Protein AF-J3BZM5-F1 (afdb_monomer_lite)

pLDDT: mean 82.1, std 10.26, range [49.38, 95.38]

Secondary structure (DSSP, 8-state):
--HHHHHHHHHHHHHHHHHHHHHHTTSTT----TTHHHHHHHHHHHHHHHTTS---HHHHHHHHHHHHHHHS-SSPPPHHHHHHHHHHHHHHHHHHHS-GGGHHHHHHHHHHHHHHHHHHHHHHHHHHTT-S-EEEEEEE--TT----HHHHHHHHHHHH--SS-EEEEEEEETTTTEEEEEEE-

Foldseek 3Di:
DDPVVVVVVLVVQLVVVVVVLVVVCVPPPDRDQLLVVLLSLLVVLVVVLCVVDPDDVVVVVVVVVVVVVVVPDPDDDDPVVVSVVSLVVSLVCLVVSDDPVCVVSNVVSVCVSVVSNVVSVVVNVVVVPPFDDKDWDKDAQDPPDDPDPVSVVVVVCVVPVDDDWDKDFPDQDPPRRITTIIIGD

Sequence (185 aa):
MDLNELSGRFLLLFFSILILYFFSNRKDNETINPLMVIVGLCTFSLCYLFTKIEIGVGIGFGLFAIFSILRFRTQSFTVNAIIFLFATITLSILDIMYPYEKIEVLLFFQIIIIGFYIIASLIVNKKATKYLNTVGLKIVLENDFTLDNQNIRRSVQEKINIENFDFKILNINTVSSEIDLLVLY

Radius of gyration: 23.88 Å; chains: 1; bounding box: 48×31×69 Å

Structure (mmCIF, N/CA/C/O backbone):
data_AF-J3BZM5-F1
#
_entry.id   AF-J3BZM5-F1
#
loop_
_atom_site.group_PDB
_atom_site.id
_atom_site.type_symbol
_atom_site.label_atom_id
_atom_site.label_alt_id
_atom_site.label_comp_id
_atom_site.label_asym_id
_atom_site.label_entity_id
_atom_site.label_seq_id
_atom_site.pdbx_PDB_ins_code
_atom_site.Cartn_x
_atom_site.Cartn_y
_atom_site.Cartn_z
_atom_site.occupancy
_atom_site.B_iso_or_equiv
_atom_site.auth_seq_id
_atom_site.auth_comp_id
_atom_site.auth_asym_id
_atom_site.auth_atom_id
_atom_site.pdbx_PDB_model_num
ATOM 1 N N . MET A 1 1 ? 21.876 2.513 -14.952 1.00 74.75 1 MET A N 1
ATOM 2 C CA . MET A 1 1 ? 21.196 2.721 -13.656 1.00 74.75 1 MET A CA 1
ATOM 3 C C . MET A 1 1 ? 20.813 1.338 -13.238 1.00 74.75 1 MET A C 1
ATOM 5 O O . MET A 1 1 ? 19.852 0.778 -13.755 1.00 74.75 1 MET A O 1
ATOM 9 N N . ASP A 1 2 ? 21.715 0.744 -12.485 1.00 85.00 2 ASP A N 1
ATOM 10 C CA . ASP A 1 2 ? 21.828 -0.704 -12.455 1.00 85.00 2 ASP A CA 1
ATOM 11 C C . ASP A 1 2 ? 20.930 -1.230 -11.342 1.00 85.00 2 ASP A C 1
ATOM 13 O O . ASP A 1 2 ? 20.558 -0.479 -10.434 1.00 85.00 2 ASP A O 1
ATOM 17 N N . LEU A 1 3 ? 20.562 -2.510 -11.393 1.00 84.75 3 LEU A N 1
ATOM 18 C CA . LEU A 1 3 ? 19.598 -3.073 -10.444 1.00 84.75 3 LEU A CA 1
ATOM 19 C C . LEU A 1 3 ? 20.044 -2.875 -8.980 1.00 84.75 3 LEU A C 1
ATOM 21 O O . LEU A 1 3 ? 19.221 -2.594 -8.111 1.00 84.75 3 LEU A O 1
ATOM 25 N N . ASN A 1 4 ? 21.358 -2.900 -8.729 1.00 88.88 4 ASN A N 1
ATOM 26 C CA . ASN A 1 4 ? 21.958 -2.603 -7.425 1.00 88.88 4 ASN A CA 1
ATOM 27 C C . ASN A 1 4 ? 21.749 -1.143 -6.983 1.00 88.88 4 ASN A C 1
ATOM 29 O O . ASN A 1 4 ? 21.429 -0.894 -5.821 1.00 88.88 4 ASN A O 1
ATOM 33 N N . GLU A 1 5 ? 21.891 -0.172 -7.891 1.00 90.81 5 GLU A N 1
ATOM 34 C CA . GLU A 1 5 ? 21.653 1.245 -7.584 1.00 90.81 5 GLU A CA 1
ATOM 35 C C . GLU A 1 5 ? 20.161 1.506 -7.326 1.00 90.81 5 GLU A C 1
ATOM 37 O O . GLU A 1 5 ? 19.797 2.217 -6.387 1.00 90.81 5 GLU A O 1
ATOM 42 N N . LEU A 1 6 ? 19.290 0.885 -8.128 1.00 91.25 6 LEU A N 1
ATOM 43 C CA . LEU A 1 6 ? 17.842 0.955 -7.951 1.00 91.25 6 LEU A CA 1
ATOM 44 C C . LEU A 1 6 ? 17.413 0.354 -6.604 1.00 91.25 6 LEU A C 1
ATOM 46 O O . LEU A 1 6 ? 16.644 0.981 -5.875 1.00 91.25 6 LEU A O 1
ATOM 50 N N . SER A 1 7 ? 17.960 -0.809 -6.244 1.00 90.75 7 SER A N 1
ATOM 51 C CA . SER A 1 7 ? 17.741 -1.464 -4.950 1.00 90.75 7 SER A CA 1
ATOM 52 C C . SER A 1 7 ? 18.215 -0.597 -3.776 1.00 90.75 7 SER A C 1
ATOM 54 O O . SER A 1 7 ? 17.464 -0.382 -2.826 1.00 90.75 7 SER A O 1
ATOM 56 N N . GLY A 1 8 ? 19.404 0.012 -3.870 1.00 93.56 8 GLY A N 1
ATOM 57 C CA . GLY A 1 8 ? 19.903 0.944 -2.852 1.00 93.56 8 GLY A CA 1
ATOM 58 C C . GLY A 1 8 ? 18.994 2.164 -2.650 1.00 93.56 8 GLY A C 1
ATOM 59 O O . GLY A 1 8 ? 18.688 2.536 -1.516 1.00 93.56 8 GLY A O 1
ATOM 60 N N . ARG A 1 9 ? 18.492 2.758 -3.741 1.00 93.00 9 ARG A N 1
ATOM 61 C CA . ARG A 1 9 ? 17.533 3.878 -3.687 1.00 93.00 9 ARG A CA 1
ATOM 62 C C . ARG A 1 9 ? 16.173 3.457 -3.129 1.00 93.00 9 ARG A C 1
ATOM 64 O O . ARG A 1 9 ? 15.579 4.212 -2.361 1.00 93.00 9 ARG A O 1
ATOM 71 N N . PHE A 1 10 ? 15.706 2.257 -3.471 1.00 92.19 10 PHE A N 1
ATOM 72 C CA . PHE A 1 10 ? 14.487 1.682 -2.911 1.00 92.19 10 PHE A CA 1
ATOM 73 C C . PHE A 1 10 ? 14.604 1.473 -1.393 1.00 92.19 10 PHE A C 1
ATOM 75 O O . PHE A 1 10 ? 13.714 1.880 -0.648 1.00 92.19 10 PHE A O 1
ATOM 82 N N . LEU A 1 11 ? 15.718 0.908 -0.914 1.00 92.81 11 LEU A N 1
ATOM 83 C CA . LEU A 1 11 ? 15.973 0.723 0.518 1.00 92.81 11 LEU A CA 1
ATOM 84 C C . LEU A 1 11 ? 16.020 2.063 1.266 1.00 92.81 11 LEU A C 1
ATOM 86 O O . LEU A 1 11 ? 15.405 2.187 2.324 1.00 92.81 11 LEU A O 1
ATOM 90 N N . LEU A 1 12 ? 16.678 3.083 0.704 1.00 94.75 12 LEU A N 1
ATOM 91 C CA . LEU A 1 12 ? 16.711 4.432 1.281 1.00 94.75 12 LEU A CA 1
ATOM 92 C C . LEU A 1 12 ? 15.299 5.015 1.432 1.00 94.75 12 LEU A C 1
ATOM 94 O O . LEU A 1 12 ? 14.957 5.525 2.502 1.00 94.75 12 LEU A O 1
ATOM 98 N N . LEU A 1 13 ? 14.460 4.900 0.397 1.00 93.25 13 LEU A N 1
ATOM 99 C CA . LEU A 1 13 ? 13.058 5.311 0.464 1.00 93.25 13 LEU A CA 1
ATOM 100 C C . LEU A 1 13 ? 12.300 4.525 1.540 1.00 93.25 13 LEU A C 1
ATOM 102 O O . LEU A 1 13 ? 11.594 5.124 2.347 1.00 93.25 13 LEU A O 1
ATOM 106 N N . PHE A 1 14 ? 12.453 3.201 1.565 1.00 90.88 14 PHE A N 1
ATOM 107 C CA . PHE A 1 14 ? 11.758 2.328 2.505 1.00 90.88 14 PHE A CA 1
ATOM 108 C C . PHE A 1 14 ? 12.073 2.688 3.964 1.00 90.88 14 PHE A C 1
ATOM 110 O O . PHE A 1 14 ? 11.151 2.899 4.753 1.00 90.88 14 PHE A O 1
ATOM 117 N N . PHE A 1 15 ? 13.354 2.859 4.311 1.00 92.50 15 PHE A N 1
ATOM 118 C CA . PHE A 1 15 ? 13.756 3.331 5.640 1.00 92.50 15 PHE A CA 1
ATOM 119 C C . PHE A 1 15 ? 13.230 4.739 5.939 1.00 92.50 15 PHE A C 1
ATOM 121 O O . PHE A 1 15 ? 12.749 4.982 7.045 1.00 92.50 15 PHE A O 1
ATOM 128 N N . SER A 1 16 ? 13.252 5.648 4.960 1.00 92.94 16 SER A N 1
ATOM 129 C CA . SER A 1 16 ? 12.722 7.009 5.128 1.00 92.94 16 SER A CA 1
ATOM 130 C C . SER A 1 16 ? 11.223 7.004 5.450 1.00 92.94 16 SER A C 1
ATOM 132 O O . SER A 1 16 ? 10.789 7.670 6.390 1.00 92.94 16 SER A O 1
ATOM 134 N N . ILE A 1 17 ? 10.430 6.204 4.728 1.00 90.81 17 ILE A N 1
ATOM 135 C CA . ILE A 1 17 ? 8.993 6.032 4.990 1.00 90.81 17 ILE A CA 1
ATOM 136 C C . ILE A 1 17 ? 8.765 5.365 6.354 1.00 90.81 17 ILE A C 1
ATOM 138 O O . ILE A 1 17 ? 7.873 5.785 7.086 1.00 90.81 17 ILE A O 1
ATOM 142 N N . LEU A 1 18 ? 9.569 4.365 6.731 1.00 88.25 18 LEU A N 1
ATOM 143 C CA . LEU A 1 18 ? 9.443 3.670 8.015 1.00 88.25 18 LEU A CA 1
ATOM 144 C C . LEU A 1 18 ? 9.728 4.600 9.208 1.00 88.25 18 LEU A C 1
ATOM 146 O O . LEU A 1 18 ? 8.994 4.567 10.196 1.00 88.25 18 LEU A O 1
ATOM 150 N N . ILE A 1 19 ? 10.732 5.477 9.098 1.00 90.00 19 ILE A N 1
ATOM 151 C CA . ILE A 1 19 ? 11.029 6.513 10.101 1.00 90.00 19 ILE A CA 1
ATOM 152 C C . ILE A 1 19 ? 9.858 7.500 10.215 1.00 90.00 19 ILE A C 1
ATOM 154 O O . ILE A 1 19 ? 9.385 7.757 11.323 1.00 90.00 19 ILE A O 1
ATOM 158 N N . LEU A 1 20 ? 9.345 8.013 9.089 1.00 87.75 20 LEU A N 1
ATOM 159 C CA . LEU A 1 20 ? 8.190 8.921 9.078 1.00 87.75 20 LEU A CA 1
ATOM 160 C C . LEU A 1 20 ? 6.936 8.266 9.675 1.00 87.75 20 LEU A C 1
ATOM 162 O O . LEU A 1 20 ? 6.246 8.884 10.485 1.00 87.75 20 LEU A O 1
ATOM 166 N N . TYR A 1 21 ? 6.674 7.003 9.332 1.00 85.81 21 TYR A N 1
ATOM 167 C CA . TYR A 1 21 ? 5.576 6.213 9.886 1.00 85.81 21 TYR A CA 1
ATOM 168 C C . TYR A 1 21 ? 5.699 6.072 11.409 1.00 85.81 21 TYR A C 1
ATOM 170 O O . TYR A 1 21 ? 4.738 6.340 12.131 1.00 85.81 21 TYR A O 1
ATOM 178 N N . PHE A 1 22 ? 6.886 5.715 11.914 1.00 84.06 22 PHE A N 1
ATOM 179 C CA . PHE A 1 22 ? 7.133 5.571 13.350 1.00 84.06 22 PHE A CA 1
ATOM 180 C C . PHE A 1 22 ? 6.939 6.890 14.111 1.00 84.06 22 PHE A C 1
ATOM 182 O O . PHE A 1 22 ? 6.265 6.914 15.140 1.00 84.06 22 PHE A O 1
ATOM 189 N N . PHE A 1 23 ? 7.476 8.001 13.595 1.00 84.31 23 PHE A N 1
ATOM 190 C CA . PHE A 1 23 ? 7.305 9.316 14.219 1.00 84.31 23 PHE A CA 1
ATOM 191 C C . PHE A 1 23 ? 5.856 9.808 14.178 1.00 84.31 23 PHE A C 1
ATOM 193 O O . PHE A 1 23 ? 5.381 10.374 15.162 1.00 84.31 23 PHE A O 1
ATOM 200 N N . SER A 1 24 ? 5.135 9.575 13.079 1.00 80.62 24 SER A N 1
ATOM 201 C CA . SER A 1 24 ? 3.742 10.006 12.955 1.00 80.62 24 SER A CA 1
ATOM 202 C C . SER A 1 24 ? 2.803 9.183 13.843 1.00 80.62 24 SER A C 1
ATOM 204 O O . SER A 1 24 ? 1.976 9.762 14.542 1.00 80.62 24 SER A O 1
ATOM 206 N N . ASN A 1 25 ? 2.992 7.861 13.922 1.00 75.25 25 ASN A N 1
ATOM 207 C CA . ASN A 1 25 ? 2.190 6.973 14.772 1.00 75.25 25 ASN A CA 1
ATOM 208 C C . ASN A 1 25 ? 2.549 7.073 16.275 1.00 75.25 25 ASN A C 1
ATOM 210 O O . ASN A 1 25 ? 1.945 6.390 17.097 1.00 75.25 25 ASN A O 1
ATOM 214 N N . ARG A 1 26 ? 3.526 7.904 16.666 1.00 67.31 26 ARG A N 1
ATOM 215 C CA . ARG A 1 26 ? 3.860 8.169 18.079 1.00 67.31 26 ARG A CA 1
ATOM 216 C C . ARG A 1 26 ? 2.920 9.190 18.740 1.00 67.31 26 ARG A C 1
ATOM 218 O O . ARG A 1 26 ? 2.958 9.348 19.955 1.00 67.31 26 ARG A O 1
ATOM 225 N N . LYS A 1 27 ? 2.105 9.912 17.963 1.00 57.31 27 LYS A N 1
ATOM 226 C CA . LYS A 1 27 ? 1.159 10.914 18.474 1.00 57.31 27 LYS A CA 1
ATOM 227 C C . LYS A 1 27 ? -0.242 10.290 18.534 1.00 57.31 27 LYS A C 1
ATOM 229 O O . LYS A 1 27 ? -0.871 10.126 17.496 1.00 57.31 27 LYS A O 1
ATOM 234 N N . ASP A 1 28 ? -0.691 9.945 19.743 1.00 53.84 28 ASP A N 1
ATOM 235 C CA . ASP A 1 28 ? -1.751 8.960 20.069 1.00 53.84 28 ASP A CA 1
ATOM 236 C C . ASP A 1 28 ? -3.116 9.049 19.353 1.00 53.84 28 ASP A C 1
ATOM 238 O O . ASP A 1 28 ? -3.908 8.112 19.446 1.00 53.84 28 ASP A O 1
ATOM 242 N N . ASN A 1 29 ? -3.433 10.133 18.645 1.00 52.84 29 ASN A N 1
ATOM 243 C CA . ASN A 1 29 ? -4.809 10.390 18.211 1.00 52.84 29 ASN A CA 1
ATOM 244 C C . ASN A 1 29 ? -5.179 9.777 16.849 1.00 52.84 29 ASN A C 1
ATOM 246 O O . ASN A 1 29 ? -6.354 9.489 16.638 1.00 52.84 29 ASN A O 1
ATOM 250 N N . GLU A 1 30 ? -4.225 9.550 15.938 1.00 57.59 30 GLU A N 1
ATOM 251 C CA . GLU A 1 30 ? -4.505 8.935 14.629 1.00 57.59 30 GLU A CA 1
ATOM 252 C C . GLU A 1 30 ? -3.399 7.957 14.214 1.00 57.59 30 GLU A C 1
ATOM 254 O O . GLU A 1 30 ? -2.320 8.340 13.761 1.00 57.59 30 GLU A O 1
ATOM 259 N N . THR A 1 31 ? -3.673 6.655 14.336 1.00 67.12 31 THR A N 1
ATOM 260 C CA . THR A 1 31 ? -2.771 5.618 13.825 1.00 67.12 31 THR A CA 1
ATOM 261 C C . THR A 1 31 ? -2.825 5.573 12.302 1.00 67.12 31 THR A C 1
ATOM 263 O O . THR A 1 31 ? -3.855 5.199 11.731 1.00 67.12 31 THR A O 1
ATOM 266 N N . ILE A 1 32 ? -1.716 5.897 11.634 1.00 77.62 32 ILE A N 1
ATOM 267 C CA . ILE A 1 32 ? -1.624 5.774 10.177 1.00 77.62 32 ILE A CA 1
ATOM 268 C C . ILE A 1 32 ? -1.775 4.301 9.793 1.00 77.62 32 ILE A C 1
ATOM 270 O O . ILE A 1 32 ? -1.162 3.410 10.377 1.00 77.62 32 ILE A O 1
ATOM 274 N N . ASN A 1 33 ? -2.591 4.037 8.776 1.00 83.19 33 ASN A N 1
ATOM 275 C CA . ASN A 1 33 ? -2.768 2.694 8.245 1.00 83.19 33 ASN A CA 1
ATOM 276 C C . ASN A 1 33 ? -1.443 2.188 7.623 1.00 83.19 33 ASN A C 1
ATOM 278 O O . ASN A 1 33 ? -0.945 2.839 6.703 1.00 83.19 33 ASN A O 1
ATOM 282 N N . PRO A 1 34 ? -0.882 1.035 8.049 1.00 82.62 34 PRO A N 1
ATOM 283 C CA . PRO A 1 34 ? 0.346 0.467 7.480 1.00 82.62 34 PRO A CA 1
ATOM 284 C C . PRO A 1 34 ? 0.328 0.315 5.953 1.00 82.62 34 PRO A C 1
ATOM 286 O O . PRO A 1 34 ? 1.366 0.446 5.307 1.00 82.62 34 PRO A O 1
ATOM 289 N N . LEU A 1 35 ? -0.849 0.088 5.358 1.00 86.62 35 LEU A N 1
ATOM 290 C CA . LEU A 1 35 ? -1.015 -0.009 3.906 1.00 86.62 35 LEU A CA 1
ATOM 291 C C . LEU A 1 35 ? -0.645 1.304 3.183 1.00 86.62 35 LEU A C 1
ATOM 293 O O . LEU A 1 35 ? -0.296 1.276 2.008 1.00 86.62 35 LEU A O 1
ATOM 297 N N . MET A 1 36 ? -0.656 2.462 3.857 1.00 87.69 36 MET A N 1
ATOM 298 C CA . MET A 1 36 ? -0.316 3.757 3.245 1.00 87.69 36 MET A CA 1
ATOM 299 C C . MET A 1 36 ? 1.108 3.773 2.650 1.00 87.69 36 MET A C 1
ATOM 301 O O . MET A 1 36 ? 1.365 4.486 1.682 1.00 87.69 36 MET A O 1
ATOM 305 N N . VAL A 1 37 ? 2.017 2.935 3.169 1.00 89.06 37 VAL A N 1
ATOM 306 C CA . VAL A 1 37 ? 3.383 2.748 2.643 1.00 89.06 37 VAL A CA 1
ATOM 307 C C . VAL A 1 37 ? 3.376 2.339 1.164 1.00 89.06 37 VAL A C 1
ATOM 309 O O . VAL A 1 37 ? 4.219 2.809 0.401 1.00 89.06 37 VAL A O 1
ATOM 312 N N . ILE A 1 38 ? 2.393 1.536 0.732 1.00 92.50 38 ILE A N 1
ATOM 313 C CA . ILE A 1 38 ? 2.252 1.058 -0.655 1.00 92.50 38 ILE A CA 1
ATOM 314 C C . ILE A 1 38 ? 2.153 2.230 -1.638 1.00 92.50 38 ILE A C 1
ATOM 316 O O . ILE A 1 38 ? 2.738 2.166 -2.717 1.00 92.50 38 ILE A O 1
ATOM 320 N N . VAL A 1 39 ? 1.474 3.320 -1.258 1.00 92.31 39 VAL A N 1
ATOM 321 C CA . VAL A 1 39 ? 1.336 4.527 -2.093 1.00 92.31 39 VAL A CA 1
ATOM 322 C C . VAL A 1 39 ? 2.704 5.157 -2.361 1.00 92.31 39 VAL A C 1
ATOM 324 O O . VAL A 1 39 ? 2.986 5.552 -3.491 1.00 92.31 39 VAL A O 1
ATOM 327 N N . GLY A 1 40 ? 3.589 5.182 -1.360 1.00 92.19 40 GLY A N 1
ATOM 328 C CA . GLY A 1 40 ? 4.966 5.657 -1.511 1.00 92.19 40 GLY A CA 1
ATOM 329 C C . GLY A 1 40 ? 5.799 4.777 -2.448 1.00 92.19 40 GLY A C 1
ATOM 330 O O . GLY A 1 40 ? 6.476 5.302 -3.331 1.00 92.19 40 GLY A O 1
ATOM 331 N N . LEU A 1 41 ? 5.699 3.448 -2.313 1.00 93.69 41 LEU A N 1
ATOM 332 C CA . LEU A 1 41 ? 6.417 2.505 -3.184 1.00 93.69 41 LEU A CA 1
ATOM 333 C C . LEU A 1 41 ? 5.942 2.617 -4.640 1.00 93.69 41 LEU A C 1
ATOM 335 O O . LEU A 1 41 ? 6.755 2.742 -5.551 1.00 93.69 41 LEU A O 1
ATOM 339 N N . CYS A 1 42 ? 4.625 2.659 -4.843 1.00 95.00 42 CYS A N 1
ATOM 340 C CA . CYS A 1 42 ? 4.005 2.838 -6.152 1.00 95.00 42 CYS A CA 1
ATOM 341 C C . CYS A 1 42 ? 4.407 4.177 -6.798 1.00 95.00 42 CYS A C 1
ATOM 343 O O . CYS A 1 42 ? 4.791 4.217 -7.965 1.00 95.00 42 CYS A O 1
ATOM 345 N N . THR A 1 43 ? 4.406 5.268 -6.021 1.00 93.19 43 THR A N 1
ATOM 346 C CA . THR A 1 43 ? 4.856 6.591 -6.489 1.00 93.19 43 THR A CA 1
ATOM 347 C C . THR A 1 43 ? 6.323 6.561 -6.923 1.00 93.19 43 THR A C 1
ATOM 349 O O . THR A 1 43 ? 6.655 7.098 -7.975 1.00 93.19 43 THR A O 1
ATOM 352 N N . PHE A 1 44 ? 7.207 5.894 -6.175 1.00 94.50 44 PHE A N 1
ATOM 353 C CA . PHE A 1 44 ? 8.612 5.731 -6.562 1.00 94.50 44 PHE A CA 1
ATOM 354 C C . PHE A 1 44 ? 8.779 4.945 -7.868 1.00 94.50 44 PHE A C 1
ATOM 356 O O . PHE A 1 44 ? 9.553 5.361 -8.731 1.00 94.50 44 PHE A O 1
ATOM 363 N N . SER A 1 45 ? 8.029 3.854 -8.046 1.00 92.94 45 SER A N 1
ATOM 364 C CA . SER A 1 45 ? 8.038 3.061 -9.281 1.00 92.94 45 SER A CA 1
ATOM 365 C C . SER A 1 45 ? 7.588 3.874 -10.497 1.00 92.94 45 SER A C 1
ATOM 367 O O . SER A 1 45 ? 8.253 3.835 -11.534 1.00 92.94 45 SER A O 1
ATOM 369 N N . LEU A 1 46 ? 6.516 4.666 -10.360 1.00 91.69 46 LEU A N 1
ATOM 370 C CA . LEU A 1 46 ? 6.057 5.591 -11.401 1.00 91.69 46 LEU A CA 1
ATOM 371 C C . LEU A 1 46 ? 7.096 6.682 -11.686 1.00 91.69 46 LEU A C 1
ATOM 373 O O . LEU A 1 46 ? 7.445 6.898 -12.841 1.00 91.69 46 LEU A O 1
ATOM 377 N N . CYS A 1 47 ? 7.668 7.317 -10.660 1.00 90.88 47 CYS A N 1
ATOM 378 C CA . CYS A 1 47 ? 8.730 8.308 -10.840 1.00 90.88 47 CYS A CA 1
ATOM 379 C C . CYS A 1 47 ? 9.949 7.726 -11.570 1.00 90.88 47 CYS A C 1
ATOM 381 O O . CYS A 1 47 ? 10.497 8.386 -12.450 1.00 90.88 47 CYS A O 1
ATOM 383 N N . TYR A 1 48 ? 10.361 6.490 -11.264 1.00 91.38 48 TYR A N 1
ATOM 384 C CA . TYR A 1 48 ? 11.442 5.829 -11.996 1.00 91.38 48 TYR A CA 1
ATOM 385 C C . TYR A 1 48 ? 11.069 5.614 -13.469 1.00 91.38 48 TYR A C 1
ATOM 387 O O . TYR A 1 48 ? 11.845 6.013 -14.340 1.00 91.38 48 TYR A O 1
ATOM 395 N N . LEU A 1 49 ? 9.890 5.041 -13.745 1.00 89.75 49 LEU A N 1
ATOM 396 C CA . LEU A 1 49 ? 9.353 4.826 -15.097 1.00 89.75 49 LEU A CA 1
ATOM 397 C C . LEU A 1 49 ? 9.366 6.130 -15.914 1.00 89.75 49 LEU A C 1
ATOM 399 O O . LEU A 1 49 ? 9.870 6.167 -17.034 1.00 89.75 49 LEU A O 1
ATOM 403 N N . PHE A 1 50 ? 8.898 7.217 -15.305 1.00 87.12 50 PHE A N 1
ATOM 404 C CA . PHE A 1 50 ? 8.848 8.561 -15.876 1.00 87.12 50 PHE A CA 1
ATOM 405 C C . PHE A 1 50 ? 10.231 9.166 -16.181 1.00 87.12 50 PHE A C 1
ATOM 407 O O . PHE A 1 50 ? 10.328 10.061 -17.012 1.00 87.12 50 PHE A O 1
ATOM 414 N N . THR A 1 51 ? 11.323 8.663 -15.587 1.00 85.75 51 THR A N 1
ATOM 415 C CA . THR A 1 51 ? 12.697 9.035 -15.998 1.00 85.75 51 THR A CA 1
ATOM 416 C C . THR A 1 51 ? 13.234 8.234 -17.189 1.00 85.75 51 THR A C 1
ATOM 418 O O . THR A 1 51 ? 14.372 8.456 -17.607 1.00 85.75 51 THR A O 1
ATOM 421 N N . LYS A 1 52 ? 12.491 7.233 -17.677 1.00 84.25 52 LYS A N 1
ATOM 422 C CA . LYS A 1 52 ? 12.929 6.294 -18.727 1.00 84.25 52 LYS A CA 1
ATOM 423 C C . LYS A 1 52 ? 12.081 6.351 -19.994 1.00 84.25 52 LYS A C 1
ATOM 425 O O . LYS A 1 52 ? 12.473 5.733 -20.980 1.00 84.25 52 LYS A O 1
ATOM 430 N N . ILE A 1 53 ? 10.947 7.043 -19.950 1.00 80.94 53 ILE A N 1
ATOM 431 C CA . ILE A 1 53 ? 9.952 7.110 -21.019 1.00 80.94 53 ILE A CA 1
ATOM 432 C C . ILE A 1 53 ? 9.463 8.552 -21.114 1.00 80.94 53 ILE A C 1
ATOM 434 O O . ILE A 1 53 ? 9.150 9.169 -20.096 1.00 80.94 53 ILE A O 1
ATOM 438 N N . GLU A 1 54 ? 9.366 9.076 -22.332 1.00 75.88 54 GLU A N 1
ATOM 439 C CA . GLU A 1 54 ? 8.697 10.350 -22.580 1.00 75.88 54 GLU A CA 1
ATOM 440 C C . GLU A 1 54 ? 7.198 10.188 -22.305 1.00 75.88 54 GLU A C 1
ATOM 442 O O . GLU A 1 54 ? 6.481 9.497 -23.031 1.00 75.88 54 GLU A O 1
ATOM 447 N N . ILE A 1 55 ? 6.712 10.797 -21.220 1.00 74.69 55 ILE A N 1
ATOM 448 C CA . ILE A 1 55 ? 5.292 10.728 -20.873 1.00 74.69 55 ILE A CA 1
ATOM 449 C C . ILE A 1 55 ? 4.507 11.551 -21.894 1.00 74.69 55 ILE A C 1
ATOM 451 O O . ILE A 1 55 ? 4.478 12.782 -21.837 1.00 74.69 55 ILE A O 1
ATOM 455 N N . GLY A 1 56 ? 3.807 10.868 -22.797 1.00 74.75 56 GLY A N 1
ATOM 456 C CA . GLY A 1 56 ? 2.812 11.509 -23.643 1.00 74.75 56 GLY A CA 1
ATOM 457 C C . GLY A 1 56 ? 1.759 12.210 -22.781 1.00 74.75 56 GLY A C 1
ATOM 458 O O . GLY A 1 56 ? 1.195 11.612 -21.863 1.00 74.75 56 GLY A O 1
ATOM 459 N N . VAL A 1 57 ? 1.453 13.467 -23.109 1.00 72.81 57 VAL A N 1
ATOM 460 C CA . VAL A 1 57 ? 0.491 14.331 -22.394 1.00 72.81 57 VAL A CA 1
ATOM 461 C C . VAL A 1 57 ? -0.857 13.626 -22.132 1.00 72.81 57 VAL A C 1
ATOM 463 O O . VAL A 1 57 ? -1.471 13.818 -21.081 1.00 72.81 57 VAL A O 1
ATOM 466 N N . GLY A 1 58 ? -1.275 12.724 -23.030 1.00 78.62 58 GLY A N 1
ATOM 467 C CA . GLY A 1 58 ? -2.467 11.882 -22.878 1.00 78.62 58 GLY A CA 1
ATOM 468 C C . GLY A 1 58 ? -2.478 10.947 -21.656 1.00 78.62 58 GLY A C 1
ATOM 469 O O . GLY A 1 58 ? -3.549 10.724 -21.102 1.00 78.62 58 GLY A O 1
ATOM 470 N N . ILE A 1 59 ? -1.330 10.449 -21.175 1.00 79.31 59 ILE A N 1
ATOM 471 C CA . ILE A 1 59 ? -1.263 9.610 -19.958 1.00 79.31 59 ILE A CA 1
ATOM 472 C C . ILE A 1 59 ? -1.602 10.452 -18.723 1.00 79.31 59 ILE A C 1
ATOM 474 O O . ILE A 1 59 ? -2.397 10.032 -17.880 1.00 79.31 59 ILE A O 1
ATOM 478 N N . GLY A 1 60 ? -1.054 11.670 -18.647 1.00 78.31 60 GLY A N 1
ATOM 479 C CA . GLY A 1 60 ? -1.374 12.632 -17.591 1.00 78.31 60 GLY A CA 1
ATOM 480 C C . GLY A 1 60 ? -2.860 13.001 -17.586 1.00 78.31 60 GLY A C 1
ATOM 481 O O . GLY A 1 60 ? -3.499 12.956 -16.535 1.00 78.31 60 GLY A O 1
ATOM 482 N N . PHE A 1 61 ? -3.437 13.273 -18.762 1.00 79.00 61 PHE A N 1
ATOM 483 C CA . PHE A 1 61 ? -4.878 13.513 -18.898 1.00 79.00 61 PHE A CA 1
ATOM 484 C C . PHE A 1 61 ? -5.732 12.290 -18.532 1.00 79.00 61 PHE A C 1
ATOM 486 O O . PHE A 1 61 ? -6.748 12.455 -17.861 1.00 79.00 61 PHE A O 1
ATOM 493 N N . GLY A 1 62 ? -5.327 11.074 -18.910 1.00 82.00 62 GLY A N 1
ATOM 494 C CA . GLY A 1 62 ? -6.041 9.839 -18.571 1.00 82.00 62 GLY A CA 1
ATOM 495 C C . GLY A 1 62 ? -6.077 9.579 -17.063 1.00 82.00 62 GLY A C 1
ATOM 496 O O . GLY A 1 62 ? -7.147 9.363 -16.496 1.00 82.00 62 GLY A O 1
ATOM 497 N N . LEU A 1 63 ? -4.929 9.694 -16.387 1.00 82.81 63 LEU A N 1
ATOM 498 C CA . LEU A 1 63 ? -4.846 9.618 -14.925 1.00 82.81 63 LEU A CA 1
ATOM 499 C C . LEU A 1 63 ? -5.675 10.715 -14.244 1.00 82.81 63 LEU A C 1
ATOM 501 O O . LEU A 1 63 ? -6.410 10.437 -13.297 1.00 82.81 63 LEU A O 1
ATOM 505 N N . PHE A 1 64 ? -5.609 11.952 -14.744 1.00 80.50 64 PHE A N 1
ATOM 506 C CA . PHE A 1 64 ? -6.406 13.062 -14.224 1.00 80.50 64 PHE A CA 1
ATOM 507 C C . PHE A 1 64 ? -7.915 12.833 -14.398 1.00 80.50 64 PHE A C 1
ATOM 509 O O . PHE A 1 64 ? -8.684 13.122 -13.480 1.00 80.50 64 PHE A O 1
ATOM 516 N N . ALA A 1 65 ? -8.350 12.270 -15.528 1.00 83.69 65 ALA A N 1
ATOM 517 C CA . ALA A 1 65 ? -9.743 11.907 -15.771 1.00 83.69 65 ALA A CA 1
ATOM 518 C C . ALA A 1 65 ? -10.213 10.800 -14.813 1.00 83.69 65 ALA A C 1
ATOM 520 O O . ALA A 1 65 ? -11.267 10.943 -14.190 1.00 83.69 65 ALA A O 1
ATOM 521 N N . ILE A 1 66 ? -9.405 9.751 -14.613 1.00 83.81 66 ILE A N 1
ATOM 522 C CA . ILE A 1 66 ? -9.690 8.681 -13.646 1.00 83.81 66 ILE A CA 1
ATOM 523 C C . ILE A 1 66 ? -9.829 9.265 -12.232 1.00 83.81 66 ILE A C 1
ATOM 525 O O . ILE A 1 66 ? -10.856 9.062 -11.587 1.00 83.81 66 ILE A O 1
ATOM 529 N N . PHE A 1 67 ? -8.864 10.060 -11.757 1.00 79.88 67 PHE A N 1
ATOM 530 C CA . PHE A 1 67 ? -8.949 10.678 -10.427 1.00 79.88 67 PHE A CA 1
ATOM 531 C C . PHE A 1 67 ? -10.096 11.692 -10.297 1.00 79.88 67 PHE A C 1
ATOM 533 O O . PHE A 1 67 ? -10.670 11.820 -9.214 1.00 79.88 67 PHE A O 1
ATOM 540 N N . SER A 1 68 ? -10.483 12.362 -11.386 1.00 81.94 68 SER A N 1
ATOM 541 C CA . SER A 1 68 ? -11.647 13.252 -11.414 1.00 81.94 68 SER A CA 1
ATOM 542 C C . SER A 1 68 ? -12.956 12.472 -11.264 1.00 81.94 68 SER A C 1
ATOM 544 O O . SER A 1 68 ? -13.765 12.814 -10.407 1.00 81.94 68 SER A O 1
ATOM 546 N N . ILE A 1 69 ? -13.150 11.373 -12.001 1.00 81.38 69 ILE A N 1
ATOM 547 C CA . ILE A 1 69 ? -14.326 10.496 -11.848 1.00 81.38 69 ILE A CA 1
ATOM 548 C C . ILE A 1 69 ? -14.370 9.899 -10.434 1.00 81.38 69 ILE A C 1
ATOM 550 O O . ILE A 1 69 ? -15.412 9.918 -9.779 1.00 81.38 69 ILE A O 1
ATOM 554 N N . LEU A 1 70 ? -13.225 9.454 -9.908 1.00 78.25 70 LEU A N 1
ATOM 555 C CA . LEU A 1 70 ? -13.118 8.923 -8.546 1.00 78.25 70 LEU A CA 1
ATOM 556 C C . LEU A 1 70 ? -13.427 9.963 -7.458 1.00 78.25 70 LEU A C 1
ATOM 558 O O . LEU A 1 70 ? -13.762 9.563 -6.343 1.00 78.25 70 LEU A O 1
ATOM 562 N N . ARG A 1 71 ? -13.347 11.267 -7.753 1.00 78.94 71 ARG A N 1
ATOM 563 C CA . ARG A 1 71 ? -13.783 12.351 -6.856 1.00 78.94 71 ARG A CA 1
ATOM 564 C C . ARG A 1 71 ? -15.309 12.522 -6.833 1.00 78.94 7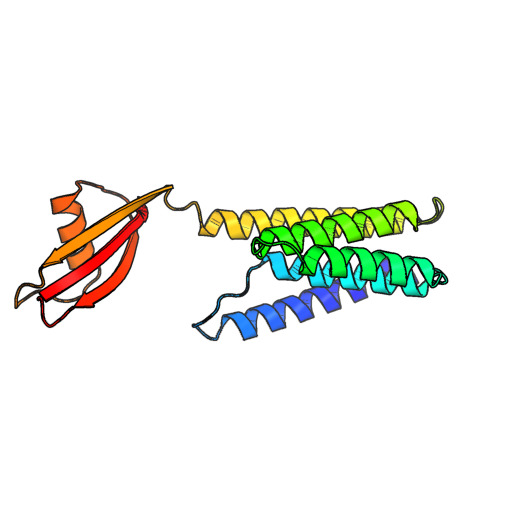1 ARG A C 1
ATOM 566 O O . ARG A 1 71 ? -15.829 12.909 -5.794 1.00 78.94 71 ARG A O 1
ATOM 573 N N . PHE A 1 72 ? -16.017 12.217 -7.923 1.00 70.75 72 PHE A N 1
ATOM 574 C CA . PHE A 1 72 ? -17.471 12.426 -8.054 1.00 70.75 72 PHE A CA 1
ATOM 575 C C . PHE A 1 72 ? -18.352 11.257 -7.578 1.00 70.75 72 PHE A C 1
ATOM 577 O O . PHE A 1 72 ? -19.576 11.336 -7.665 1.00 70.75 72 PHE A O 1
ATOM 584 N N . ARG A 1 73 ? -17.770 10.169 -7.060 1.00 76.69 73 ARG A N 1
ATOM 585 C CA . ARG A 1 73 ? -18.547 9.082 -6.438 1.00 76.69 73 ARG A CA 1
ATOM 586 C C . ARG A 1 73 ? -19.352 9.598 -5.230 1.00 76.69 73 ARG A C 1
ATOM 588 O O . ARG A 1 73 ? -18.860 10.396 -4.437 1.00 76.69 73 ARG A O 1
ATOM 595 N N . THR A 1 74 ? -20.562 9.080 -5.049 1.00 61.03 74 THR A N 1
ATOM 596 C CA . THR A 1 74 ? -21.470 9.435 -3.942 1.00 61.03 74 THR A CA 1
ATOM 597 C C . THR A 1 74 ? -21.120 8.765 -2.610 1.00 61.03 74 THR A C 1
ATOM 599 O O . THR A 1 74 ? -21.511 9.259 -1.557 1.00 61.03 74 THR A O 1
ATOM 602 N N . GLN A 1 75 ? -20.369 7.659 -2.634 1.00 73.50 75 GLN A N 1
ATOM 603 C CA . GLN A 1 75 ? -19.933 6.927 -1.442 1.00 73.50 75 GLN A CA 1
ATOM 604 C C . GLN A 1 75 ? -18.454 7.207 -1.133 1.00 73.50 75 GLN A C 1
ATOM 606 O O . GLN A 1 75 ? -17.591 7.149 -2.013 1.00 73.50 75 GLN A O 1
ATOM 611 N N . SER A 1 76 ? -18.119 7.471 0.130 1.00 75.44 76 SER A N 1
ATOM 612 C CA . SER A 1 76 ? -16.722 7.531 0.569 1.00 75.44 76 SER A CA 1
ATOM 613 C C . SER A 1 76 ? -16.067 6.146 0.463 1.00 75.44 76 SER A C 1
ATOM 615 O O . SER A 1 76 ? -16.595 5.145 0.944 1.00 75.44 76 SER A O 1
ATOM 617 N N . PHE A 1 77 ? -14.900 6.075 -0.183 1.00 77.00 77 PHE A N 1
ATOM 618 C CA . PHE A 1 77 ? -14.081 4.865 -0.171 1.00 77.00 77 PHE A CA 1
ATOM 619 C C . PHE A 1 77 ? -13.303 4.787 1.137 1.00 77.00 77 PHE A C 1
ATOM 621 O O . PHE A 1 77 ? -12.821 5.800 1.646 1.00 77.00 77 PHE A O 1
ATOM 628 N N . THR A 1 78 ? -13.128 3.568 1.640 1.00 84.62 78 THR A N 1
ATOM 629 C CA . THR A 1 78 ? -12.196 3.302 2.734 1.00 84.62 78 THR A CA 1
ATOM 630 C C . THR A 1 78 ? -10.760 3.573 2.280 1.00 84.62 78 THR A C 1
ATOM 632 O O . THR A 1 78 ? -10.429 3.464 1.096 1.00 84.62 78 THR A O 1
ATOM 635 N N . VAL A 1 79 ? -9.877 3.879 3.234 1.00 84.06 79 VAL A N 1
ATOM 636 C CA . VAL A 1 79 ? -8.440 4.084 2.973 1.00 84.06 79 VAL A CA 1
ATOM 637 C C . VAL A 1 79 ? -7.839 2.881 2.228 1.00 84.06 79 VAL A C 1
ATOM 639 O O . VAL A 1 79 ? -7.117 3.060 1.250 1.00 84.06 79 VAL A O 1
ATOM 642 N N . ASN A 1 80 ? -8.227 1.656 2.606 1.00 86.94 80 ASN A N 1
ATOM 643 C CA . ASN A 1 80 ? -7.795 0.419 1.946 1.00 86.94 80 ASN A CA 1
ATOM 644 C C . ASN A 1 80 ? -8.190 0.371 0.460 1.00 86.94 80 ASN A C 1
ATOM 646 O O . ASN A 1 80 ? -7.372 -0.018 -0.367 1.00 86.94 80 ASN A O 1
ATOM 650 N N . ALA A 1 81 ? -9.414 0.781 0.109 1.00 87.50 81 ALA A N 1
ATOM 651 C CA . ALA A 1 81 ? -9.886 0.767 -1.275 1.00 87.50 81 ALA A CA 1
ATOM 652 C C . ALA A 1 81 ? -9.140 1.787 -2.155 1.00 87.50 81 ALA A C 1
ATOM 654 O O . ALA A 1 81 ? -8.833 1.490 -3.308 1.00 87.50 81 ALA A O 1
ATOM 655 N N . ILE A 1 82 ? -8.788 2.956 -1.606 1.00 87.69 82 ILE A N 1
ATOM 656 C CA . ILE A 1 82 ? -7.963 3.956 -2.305 1.00 87.69 82 ILE A CA 1
ATOM 657 C C . ILE A 1 82 ? -6.548 3.412 -2.552 1.00 87.69 82 ILE A C 1
ATOM 659 O O . ILE A 1 82 ? -6.023 3.555 -3.653 1.00 87.69 82 ILE A O 1
ATOM 663 N N . ILE A 1 83 ? -5.948 2.753 -1.556 1.00 91.25 83 ILE A N 1
ATOM 664 C CA . ILE A 1 83 ? -4.604 2.166 -1.668 1.00 91.25 83 ILE A CA 1
ATOM 665 C C . ILE A 1 83 ? -4.584 1.009 -2.673 1.00 91.25 83 ILE A C 1
ATOM 667 O O . ILE A 1 83 ? -3.692 0.960 -3.517 1.00 91.25 83 ILE A O 1
ATOM 671 N N . PHE A 1 84 ? -5.577 0.115 -2.619 1.00 91.56 84 PHE A N 1
ATOM 672 C CA . PHE A 1 84 ? -5.746 -0.963 -3.594 1.00 91.56 84 PHE A CA 1
ATOM 673 C C . PHE A 1 84 ? -5.846 -0.404 -5.016 1.00 91.56 84 PHE A C 1
ATOM 675 O O . PHE A 1 84 ? -5.065 -0.792 -5.876 1.00 91.56 84 PHE A O 1
ATOM 682 N N . LEU A 1 85 ? -6.724 0.579 -5.238 1.00 90.25 85 LEU A N 1
ATOM 683 C CA . LEU A 1 85 ? -6.888 1.227 -6.537 1.00 90.25 85 LEU A CA 1
ATOM 684 C C . LEU A 1 85 ? -5.585 1.876 -7.029 1.00 90.25 85 LEU A C 1
ATOM 686 O O . LEU A 1 85 ? -5.228 1.719 -8.195 1.00 90.25 85 LEU A O 1
ATOM 690 N N . PHE A 1 86 ? -4.855 2.577 -6.156 1.00 91.38 86 PHE A N 1
ATOM 691 C CA . PHE A 1 86 ? -3.583 3.211 -6.511 1.00 91.38 86 PHE A CA 1
ATOM 692 C C . PHE A 1 86 ? -2.514 2.181 -6.905 1.00 91.38 86 PHE A C 1
ATOM 694 O O . PHE A 1 86 ? -1.803 2.376 -7.893 1.00 91.38 86 PHE A O 1
ATOM 701 N N . ALA A 1 87 ? -2.438 1.063 -6.176 1.00 94.19 87 ALA A N 1
ATOM 702 C CA . ALA A 1 87 ? -1.551 -0.049 -6.499 1.00 94.19 87 ALA A CA 1
ATOM 703 C C . ALA A 1 87 ? -1.939 -0.720 -7.826 1.00 94.19 87 ALA A C 1
ATOM 705 O O . ALA A 1 87 ? -1.073 -0.922 -8.672 1.00 94.19 87 ALA A O 1
ATOM 706 N N . THR A 1 88 ? -3.229 -0.995 -8.053 1.00 93.88 88 THR A N 1
ATOM 707 C CA . THR A 1 88 ? -3.726 -1.588 -9.304 1.00 93.88 88 THR A CA 1
ATOM 708 C C . THR A 1 88 ? -3.419 -0.702 -10.508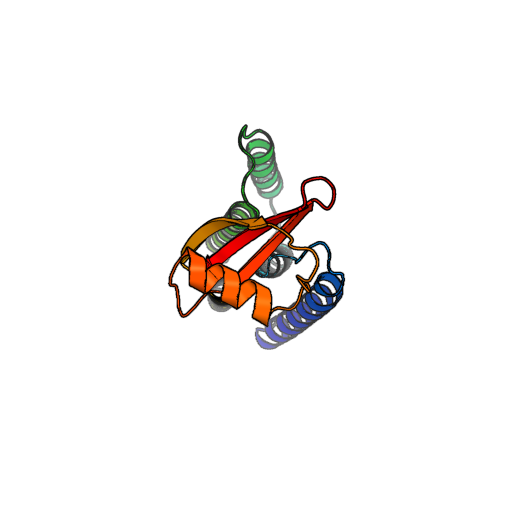 1.00 93.88 88 THR A C 1
ATOM 710 O O . THR A 1 88 ? -2.840 -1.193 -11.469 1.00 93.88 88 THR A O 1
ATOM 713 N N . ILE A 1 89 ? -3.719 0.602 -10.444 1.00 91.56 89 ILE A N 1
ATOM 714 C CA . ILE A 1 89 ? -3.389 1.551 -11.522 1.00 91.56 89 ILE A CA 1
ATOM 715 C C . ILE A 1 89 ? -1.877 1.602 -11.760 1.00 91.56 89 ILE A C 1
ATOM 717 O O . ILE A 1 89 ? -1.439 1.598 -12.908 1.00 91.56 89 ILE A O 1
ATOM 721 N N . THR A 1 90 ? -1.073 1.619 -10.694 1.00 92.88 90 THR A N 1
ATOM 722 C CA . THR A 1 90 ? 0.390 1.643 -10.820 1.00 92.88 90 THR A CA 1
ATOM 723 C C . THR A 1 90 ? 0.916 0.393 -11.517 1.00 92.88 90 THR A C 1
ATOM 725 O O . THR A 1 90 ? 1.695 0.520 -12.456 1.00 92.88 90 THR A O 1
ATOM 728 N N . LEU A 1 91 ? 0.464 -0.797 -11.112 1.00 95.12 91 LEU A N 1
ATOM 729 C CA . LEU A 1 91 ? 0.832 -2.057 -11.759 1.00 95.12 91 LEU A CA 1
ATOM 730 C C . LEU A 1 91 ? 0.387 -2.072 -13.229 1.00 95.12 91 LEU A C 1
ATOM 732 O O . LEU A 1 91 ? 1.205 -2.346 -14.096 1.00 95.12 91 LEU A O 1
ATOM 736 N N . SER A 1 92 ? -0.849 -1.662 -13.538 1.00 92.94 92 SER A N 1
ATOM 737 C CA . SER A 1 92 ? -1.325 -1.561 -14.928 1.00 92.94 92 SER A CA 1
ATOM 738 C C . SER A 1 92 ? -0.467 -0.631 -15.793 1.00 92.94 92 SER A C 1
ATOM 740 O O . SER A 1 92 ? -0.236 -0.930 -16.961 1.00 92.94 92 SER A O 1
ATOM 742 N N . ILE A 1 93 ? 0.014 0.487 -15.236 1.00 91.12 93 ILE A N 1
ATOM 743 C CA . ILE A 1 93 ? 0.900 1.427 -15.939 1.00 91.12 93 ILE A CA 1
ATOM 744 C C . ILE A 1 93 ? 2.305 0.845 -16.112 1.00 91.12 93 ILE A C 1
ATOM 746 O O . ILE A 1 93 ? 2.891 1.008 -17.178 1.00 91.12 93 ILE A O 1
ATOM 750 N N . LEU A 1 94 ? 2.850 0.167 -15.099 1.00 92.62 94 LEU A N 1
ATOM 751 C CA . LEU A 1 94 ? 4.148 -0.498 -15.210 1.00 92.62 94 LEU A CA 1
ATOM 752 C C . LEU A 1 94 ? 4.109 -1.577 -16.303 1.00 92.62 94 LEU A C 1
ATOM 754 O O . LEU A 1 94 ? 4.966 -1.561 -17.181 1.00 92.62 94 LEU A O 1
ATOM 758 N N . ASP A 1 95 ? 3.088 -2.434 -16.303 1.00 92.38 95 ASP A N 1
ATOM 759 C CA . ASP A 1 95 ? 2.944 -3.550 -17.245 1.00 92.38 95 ASP A CA 1
ATOM 760 C C . ASP A 1 95 ? 2.824 -3.096 -18.708 1.00 92.38 95 ASP A C 1
ATOM 762 O O . ASP A 1 95 ? 3.424 -3.709 -19.587 1.00 92.38 95 ASP A O 1
ATOM 766 N N . ILE A 1 96 ? 2.078 -2.017 -18.987 1.00 90.25 96 ILE A N 1
ATOM 767 C CA . ILE A 1 96 ? 1.885 -1.519 -20.362 1.00 90.25 96 ILE A CA 1
ATOM 768 C C . ILE A 1 96 ? 3.028 -0.620 -20.856 1.00 90.25 96 ILE A C 1
ATOM 770 O O . ILE A 1 96 ? 3.200 -0.458 -22.063 1.00 90.25 96 ILE A O 1
ATOM 774 N N . MET A 1 97 ? 3.795 -0.003 -19.950 1.00 88.62 97 MET A N 1
ATOM 775 C CA . MET A 1 97 ? 4.855 0.945 -20.313 1.00 88.62 97 MET A CA 1
ATOM 776 C C . MET A 1 97 ? 6.261 0.339 -20.296 1.00 88.62 97 MET A C 1
ATOM 778 O O . MET A 1 97 ? 7.150 0.884 -20.951 1.00 88.62 97 MET A O 1
ATOM 782 N N . TYR A 1 98 ? 6.504 -0.759 -19.575 1.00 89.38 98 TYR A N 1
ATOM 783 C CA . TYR A 1 98 ? 7.814 -1.408 -19.612 1.00 89.38 98 TYR A CA 1
ATOM 784 C C . TYR A 1 98 ? 8.032 -2.176 -20.922 1.00 89.38 98 TYR A C 1
ATOM 786 O O . TYR A 1 98 ? 7.244 -3.061 -21.251 1.00 89.38 98 TYR A O 1
ATOM 794 N N . PRO A 1 99 ? 9.128 -1.907 -21.655 1.00 87.12 99 PRO A N 1
ATOM 795 C CA . PRO A 1 99 ? 9.492 -2.705 -22.815 1.00 87.12 99 PRO A CA 1
ATOM 796 C C . PRO A 1 99 ? 10.084 -4.051 -22.364 1.00 87.12 99 PRO A C 1
ATOM 798 O O . PRO A 1 99 ? 10.690 -4.152 -21.289 1.00 87.12 99 PRO A O 1
ATOM 801 N N . TYR A 1 100 ? 9.921 -5.089 -23.188 1.00 86.50 100 TYR A N 1
ATOM 802 C CA . TYR A 1 100 ? 10.258 -6.474 -22.834 1.00 86.50 100 TYR A CA 1
ATOM 803 C C . TYR A 1 100 ? 11.743 -6.665 -22.473 1.00 86.50 100 TYR A C 1
ATOM 805 O O . TYR A 1 100 ? 12.070 -7.439 -21.577 1.00 86.50 100 TYR A O 1
ATOM 813 N N . GLU A 1 101 ? 12.654 -5.894 -23.073 1.00 87.31 101 GLU A N 1
ATOM 814 C CA . GLU A 1 101 ? 14.094 -5.939 -22.781 1.00 87.31 101 GLU A CA 1
ATOM 815 C C . GLU A 1 101 ? 14.441 -5.481 -21.351 1.00 87.31 101 GLU A C 1
ATOM 817 O O . GLU A 1 101 ? 15.574 -5.650 -20.905 1.00 87.31 101 GLU A O 1
ATOM 822 N N . LYS A 1 102 ? 13.489 -4.884 -20.619 1.00 88.31 102 LYS A N 1
ATOM 823 C CA . LYS A 1 102 ? 13.652 -4.423 -19.229 1.00 88.31 102 LYS A CA 1
ATOM 824 C C . LYS A 1 102 ? 12.750 -5.176 -18.246 1.00 88.31 102 LYS A C 1
ATOM 826 O O . LYS A 1 102 ? 12.484 -4.672 -17.152 1.00 88.31 102 LYS A O 1
ATOM 831 N N . ILE A 1 103 ? 12.304 -6.382 -18.607 1.00 89.81 103 ILE A N 1
ATOM 832 C CA . ILE A 1 103 ? 11.384 -7.192 -17.797 1.00 89.81 103 ILE A CA 1
ATOM 833 C C . ILE A 1 103 ? 11.911 -7.503 -16.386 1.00 89.81 103 ILE A C 1
ATOM 835 O O . ILE A 1 103 ? 11.123 -7.553 -15.449 1.00 89.81 103 ILE A O 1
ATOM 839 N N . GLU A 1 104 ? 13.228 -7.604 -16.181 1.00 91.44 104 GLU A N 1
ATOM 840 C CA . GLU A 1 104 ? 13.826 -7.766 -14.842 1.00 91.44 104 GLU A CA 1
ATOM 841 C C . GLU A 1 104 ? 13.477 -6.603 -13.896 1.00 91.44 104 GLU A C 1
ATOM 843 O O . GLU A 1 104 ? 13.180 -6.810 -12.719 1.00 91.44 104 GLU A O 1
ATOM 848 N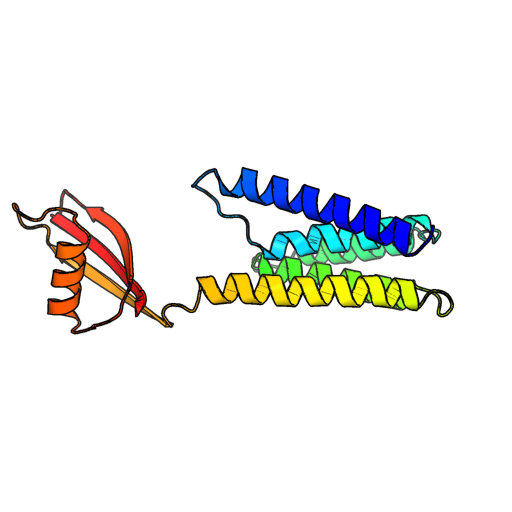 N . VAL A 1 105 ? 13.461 -5.371 -14.417 1.00 91.94 105 VAL A N 1
ATOM 849 C CA . VAL A 1 105 ? 13.127 -4.161 -13.650 1.00 91.94 105 VAL A CA 1
ATOM 850 C C . VAL A 1 105 ? 11.618 -4.075 -13.398 1.00 91.94 105 VAL A C 1
ATOM 852 O O . VAL A 1 105 ? 11.202 -3.665 -12.314 1.00 91.94 105 VAL A O 1
ATOM 855 N N . LEU A 1 106 ? 10.797 -4.508 -14.362 1.00 93.50 106 LEU A N 1
ATOM 856 C CA . LEU A 1 106 ? 9.348 -4.642 -14.183 1.00 93.50 106 LEU A CA 1
ATOM 857 C C . LEU A 1 106 ? 9.025 -5.647 -13.065 1.00 93.50 106 LEU A C 1
ATOM 859 O O . LEU A 1 106 ? 8.323 -5.301 -12.114 1.00 93.50 106 LEU A O 1
ATOM 863 N N . LEU A 1 107 ? 9.595 -6.854 -13.137 1.00 94.12 107 LEU A N 1
ATOM 864 C CA . LEU A 1 107 ? 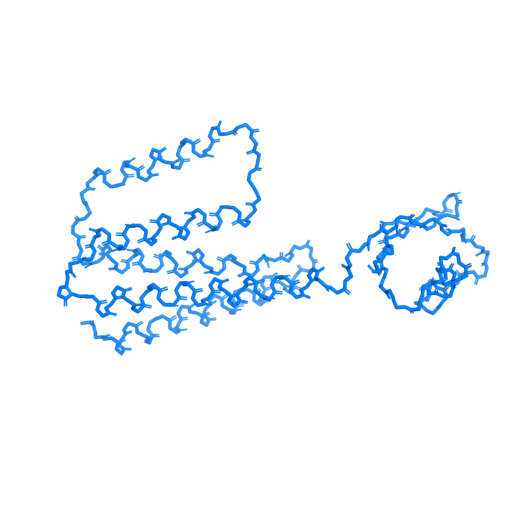9.423 -7.912 -12.139 1.00 94.12 107 LEU A CA 1
ATOM 865 C C . LEU A 1 107 ? 9.896 -7.463 -10.752 1.00 94.12 107 LEU A C 1
ATOM 867 O O . LEU A 1 107 ? 9.199 -7.704 -9.769 1.00 94.12 107 LEU A O 1
ATOM 871 N N . PHE A 1 108 ? 11.027 -6.754 -10.660 1.00 94.06 108 PHE A N 1
ATOM 872 C CA . PHE A 1 108 ? 11.502 -6.160 -9.406 1.00 94.06 108 PHE A CA 1
ATOM 873 C C . PHE A 1 108 ? 10.435 -5.259 -8.763 1.00 94.06 108 PHE A C 1
ATOM 875 O O . PHE A 1 108 ? 10.120 -5.429 -7.584 1.00 94.06 108 PHE A O 1
ATOM 882 N N . PHE A 1 109 ? 9.822 -4.348 -9.529 1.00 94.94 109 PHE A N 1
ATOM 883 C CA . PHE A 1 109 ? 8.759 -3.485 -9.007 1.00 94.94 109 PHE A CA 1
ATOM 884 C C . PHE A 1 109 ? 7.476 -4.251 -8.661 1.00 94.94 109 PHE A C 1
ATOM 886 O O . PHE A 1 109 ? 6.920 -4.022 -7.586 1.00 94.94 109 PHE A O 1
ATOM 893 N N . GLN A 1 110 ? 7.023 -5.177 -9.513 1.00 95.00 110 GLN A N 1
ATOM 894 C CA . GLN A 1 110 ? 5.836 -6.000 -9.253 1.00 95.00 110 GLN A CA 1
ATOM 895 C C . GLN A 1 110 ? 5.985 -6.821 -7.962 1.00 95.00 110 GLN A C 1
ATOM 897 O O . GLN A 1 110 ? 5.140 -6.728 -7.070 1.00 95.00 110 GLN A O 1
ATOM 902 N N . ILE A 1 111 ? 7.078 -7.584 -7.831 1.00 95.38 111 ILE A N 1
ATOM 903 C CA . ILE A 1 111 ? 7.355 -8.453 -6.675 1.00 95.38 111 ILE A CA 1
ATOM 904 C C . ILE A 1 111 ? 7.417 -7.629 -5.387 1.00 95.38 111 ILE A C 1
ATOM 906 O O . ILE A 1 111 ? 6.854 -8.033 -4.370 1.00 95.38 111 ILE A O 1
ATOM 910 N N . ILE A 1 112 ? 8.050 -6.455 -5.427 1.00 94.06 112 ILE A N 1
ATOM 911 C CA . ILE A 1 112 ? 8.140 -5.555 -4.276 1.00 94.06 112 ILE A CA 1
ATOM 912 C C . ILE A 1 112 ? 6.772 -4.986 -3.893 1.00 94.06 112 ILE A C 1
ATOM 914 O O . ILE A 1 112 ? 6.399 -5.067 -2.724 1.00 94.06 112 ILE A O 1
ATOM 918 N N . ILE A 1 113 ? 6.008 -4.434 -4.843 1.00 95.12 113 ILE A N 1
ATOM 919 C CA . ILE A 1 113 ? 4.692 -3.838 -4.558 1.00 95.12 113 ILE A CA 1
ATOM 920 C C . ILE A 1 113 ? 3.743 -4.901 -3.993 1.00 95.12 113 ILE A C 1
ATOM 922 O O . ILE A 1 113 ? 3.117 -4.672 -2.958 1.00 95.12 113 ILE A O 1
ATOM 926 N N . ILE A 1 114 ? 3.679 -6.080 -4.619 1.00 95.25 114 ILE A N 1
ATOM 927 C CA . ILE A 1 114 ? 2.816 -7.191 -4.193 1.00 95.25 114 ILE A CA 1
ATOM 928 C C . ILE A 1 114 ? 3.285 -7.761 -2.847 1.00 95.25 114 ILE A C 1
ATOM 930 O O . ILE A 1 114 ? 2.471 -7.949 -1.942 1.00 95.25 114 ILE A O 1
ATOM 934 N N . GLY A 1 115 ? 4.590 -7.983 -2.671 1.00 94.06 115 GLY A N 1
ATOM 935 C CA . GLY A 1 115 ? 5.169 -8.488 -1.426 1.00 94.06 115 GLY A CA 1
ATOM 936 C C . GLY A 1 115 ? 4.889 -7.566 -0.239 1.00 94.06 115 GLY A C 1
ATOM 937 O O . GLY A 1 115 ? 4.385 -8.018 0.790 1.00 94.06 115 GLY A O 1
ATOM 938 N N . PHE A 1 116 ? 5.116 -6.257 -0.395 1.00 92.38 116 PHE A N 1
ATOM 939 C CA . PHE A 1 116 ? 4.767 -5.277 0.636 1.00 92.38 116 PHE A CA 1
ATOM 940 C C . PHE A 1 116 ? 3.260 -5.154 0.855 1.00 92.38 116 PHE A C 1
ATOM 942 O O . PHE A 1 116 ? 2.846 -5.005 2.004 1.00 92.38 116 PHE A O 1
ATOM 949 N N . TYR A 1 117 ? 2.434 -5.269 -0.192 1.00 92.81 117 TYR A N 1
ATOM 950 C CA . TYR A 1 117 ? 0.976 -5.283 -0.046 1.00 92.81 117 TYR A CA 1
ATOM 951 C C . TYR A 1 117 ? 0.515 -6.444 0.841 1.00 92.81 117 TYR A C 1
ATOM 953 O O . TYR A 1 117 ? -0.247 -6.239 1.788 1.00 92.81 117 TYR A O 1
ATOM 961 N N . ILE A 1 118 ? 1.021 -7.654 0.586 1.00 92.19 118 ILE A N 1
ATOM 962 C CA . ILE A 1 118 ? 0.709 -8.852 1.376 1.00 92.19 118 ILE A CA 1
ATOM 963 C C . ILE A 1 118 ? 1.197 -8.685 2.820 1.00 92.19 118 ILE A C 1
ATOM 965 O O . ILE A 1 118 ? 0.414 -8.877 3.749 1.00 92.19 118 ILE A O 1
ATOM 969 N N . ILE A 1 119 ? 2.452 -8.273 3.033 1.00 90.56 119 ILE A N 1
ATOM 970 C CA . ILE A 1 119 ? 3.023 -8.086 4.379 1.00 90.56 119 ILE A CA 1
ATOM 971 C C . ILE A 1 119 ? 2.229 -7.041 5.178 1.00 90.56 119 ILE A C 1
ATOM 973 O O . ILE A 1 119 ? 1.839 -7.302 6.317 1.00 90.56 119 ILE A O 1
ATOM 977 N N . ALA A 1 120 ? 1.935 -5.880 4.587 1.00 87.69 120 ALA A N 1
ATOM 978 C CA . ALA A 1 120 ? 1.169 -4.824 5.244 1.00 87.69 120 ALA A CA 1
ATOM 979 C C . ALA A 1 120 ? -0.284 -5.253 5.524 1.00 87.69 120 ALA A C 1
ATOM 981 O O . ALA A 1 120 ? -0.796 -4.987 6.612 1.00 87.69 120 ALA A O 1
ATOM 982 N N . SER A 1 121 ? -0.922 -5.981 4.601 1.00 87.12 121 SER A N 1
ATOM 983 C CA . SER A 1 121 ? -2.261 -6.557 4.794 1.00 87.12 121 SER A CA 1
ATOM 984 C C . SER A 1 121 ? -2.288 -7.562 5.952 1.00 87.12 121 SER A C 1
ATOM 986 O O . SER A 1 121 ? -3.149 -7.476 6.826 1.00 87.12 121 SER A O 1
ATOM 988 N N . LEU A 1 122 ? -1.293 -8.451 6.050 1.00 86.31 122 LEU A N 1
ATOM 989 C CA . LEU A 1 122 ? -1.157 -9.388 7.172 1.00 86.31 122 LEU A CA 1
ATOM 990 C C . LEU A 1 122 ? -0.951 -8.670 8.517 1.00 86.31 122 LEU A C 1
ATOM 992 O O . LEU A 1 122 ? -1.503 -9.107 9.526 1.00 86.31 122 LEU A O 1
ATOM 996 N N . ILE A 1 123 ? -0.197 -7.565 8.549 1.00 82.31 123 ILE A N 1
ATOM 997 C CA . ILE A 1 123 ? -0.006 -6.744 9.759 1.00 82.31 123 ILE A CA 1
ATOM 998 C C . ILE A 1 123 ? -1.317 -6.062 10.181 1.00 82.31 123 ILE A C 1
ATOM 1000 O O . ILE A 1 123 ? -1.640 -6.051 11.370 1.00 82.31 123 ILE A O 1
ATOM 1004 N N . VAL A 1 124 ? -2.080 -5.514 9.229 1.00 78.44 124 VAL A N 1
ATOM 1005 C CA . VAL A 1 124 ? -3.394 -4.901 9.494 1.00 78.44 124 VAL A CA 1
ATOM 1006 C C . VAL A 1 124 ? -4.384 -5.946 10.001 1.00 78.44 124 VAL A C 1
ATOM 1008 O O . VAL A 1 124 ? -4.994 -5.744 11.050 1.00 78.44 124 VAL A O 1
ATOM 1011 N N . ASN A 1 125 ? -4.480 -7.092 9.326 1.00 71.31 125 ASN A N 1
ATOM 1012 C CA . ASN A 1 125 ? -5.391 -8.164 9.714 1.00 71.31 125 ASN A CA 1
ATOM 1013 C C . ASN A 1 125 ? -5.051 -8.694 11.112 1.00 71.31 125 ASN A C 1
ATOM 1015 O O . ASN A 1 125 ? -5.932 -8.723 11.961 1.00 71.31 125 ASN A O 1
ATOM 1019 N N . LYS A 1 126 ? -3.777 -8.972 11.433 1.00 65.06 126 LYS A N 1
ATOM 1020 C CA . LYS A 1 126 ? -3.375 -9.418 12.785 1.00 65.06 126 LYS A CA 1
ATOM 1021 C C . LYS A 1 126 ? -3.798 -8.473 13.919 1.00 65.06 126 LYS A C 1
ATOM 1023 O O . LYS A 1 126 ? -4.019 -8.952 15.027 1.00 65.06 126 LYS A O 1
ATOM 1028 N N . LYS A 1 127 ? -3.927 -7.162 13.673 1.00 57.47 127 LYS A N 1
ATOM 1029 C CA . LYS A 1 127 ? -4.472 -6.212 14.663 1.00 57.47 127 LYS A CA 1
ATOM 1030 C C . LYS A 1 127 ? -5.998 -6.289 14.798 1.00 57.47 127 LYS A C 1
ATOM 1032 O O . LYS A 1 127 ? -6.513 -5.976 15.864 1.00 57.47 127 LYS A O 1
ATOM 1037 N N . ALA A 1 128 ? -6.704 -6.695 13.744 1.00 54.34 128 ALA A N 1
ATOM 1038 C CA . ALA A 1 128 ? -8.156 -6.852 13.728 1.00 54.34 128 ALA A CA 1
ATOM 1039 C C . ALA A 1 128 ? -8.634 -8.240 14.207 1.00 54.34 128 ALA A C 1
ATOM 1041 O O . ALA A 1 128 ? -9.729 -8.342 14.739 1.00 54.34 128 ALA A O 1
ATOM 1042 N N . THR A 1 129 ? -7.840 -9.306 14.041 1.00 49.38 129 THR A N 1
ATOM 1043 C CA . THR A 1 129 ? -8.288 -10.705 14.243 1.00 49.38 129 THR A CA 1
ATOM 1044 C C . THR A 1 129 ? -8.002 -11.298 15.632 1.00 49.38 129 THR A C 1
ATOM 1046 O O . THR A 1 129 ? -7.943 -12.518 15.757 1.00 49.38 129 THR A O 1
ATOM 1049 N N . LYS A 1 130 ? -7.798 -10.501 16.694 1.00 54.72 130 LYS A N 1
ATOM 1050 C CA . LYS A 1 130 ? -7.659 -11.096 18.045 1.00 54.72 130 LYS A CA 1
ATOM 1051 C C . LYS A 1 130 ? -8.995 -11.657 18.560 1.00 54.72 130 LYS A C 1
ATOM 1053 O O . LYS A 1 130 ? -8.992 -12.651 19.275 1.00 54.72 130 LYS A O 1
ATOM 1058 N N . TYR A 1 131 ? -10.099 -11.039 18.147 1.00 57.09 131 TYR A N 1
ATOM 1059 C CA . TYR A 1 131 ? -11.469 -11.364 18.530 1.00 57.09 131 TYR A CA 1
ATOM 1060 C C . TYR A 1 131 ? -12.395 -11.078 17.346 1.00 57.09 131 TYR A C 1
ATOM 1062 O O . TYR A 1 131 ? -12.156 -10.119 16.609 1.00 57.09 131 TYR A O 1
ATOM 1070 N N . LEU A 1 132 ? -13.406 -11.919 17.126 1.00 59.00 132 LEU A N 1
ATOM 1071 C CA . LEU A 1 132 ? -14.276 -11.838 15.943 1.00 59.00 132 LEU A CA 1
ATOM 1072 C C . LEU A 1 132 ? -15.621 -11.180 16.249 1.00 59.00 132 LEU A C 1
ATOM 1074 O O . LEU A 1 132 ? -16.234 -10.607 15.349 1.00 59.00 132 LEU A O 1
ATOM 1078 N N . ASN A 1 133 ? -16.068 -11.248 17.500 1.00 66.62 133 ASN A N 1
ATOM 1079 C CA . ASN A 1 133 ? -17.355 -10.745 17.939 1.00 66.62 133 ASN A CA 1
ATOM 1080 C C . ASN A 1 133 ? -17.176 -9.552 18.877 1.00 66.62 133 ASN A C 1
ATOM 1082 O O . ASN A 1 133 ? -16.191 -9.439 19.612 1.00 66.62 133 ASN A O 1
ATOM 1086 N N . THR A 1 134 ? -18.163 -8.659 18.871 1.00 75.69 134 THR A N 1
ATOM 1087 C CA . THR A 1 134 ? -18.246 -7.560 19.831 1.00 75.69 134 THR A CA 1
ATOM 1088 C C . THR A 1 134 ? -19.605 -7.521 20.506 1.00 75.69 134 THR A C 1
ATOM 1090 O O . THR A 1 134 ? -20.641 -7.724 19.876 1.00 75.69 134 THR A O 1
ATOM 1093 N N . VAL A 1 135 ? -19.598 -7.227 21.804 1.00 77.94 135 VAL A N 1
ATOM 1094 C CA . VAL A 1 135 ? -20.797 -6.973 22.607 1.00 77.94 135 VAL A CA 1
ATOM 1095 C C . VAL A 1 135 ? -20.627 -5.637 23.319 1.00 77.94 135 VAL A C 1
ATOM 1097 O O . VAL A 1 135 ? -19.648 -5.414 24.033 1.00 77.94 135 VAL A O 1
ATOM 1100 N N . GLY A 1 136 ? -21.588 -4.736 23.112 1.00 78.06 136 GLY A N 1
ATOM 1101 C CA . GLY A 1 136 ? -21.731 -3.535 23.930 1.00 78.06 136 GLY A CA 1
ATOM 1102 C C . GLY A 1 136 ? -22.311 -3.917 25.288 1.00 78.06 136 GLY A C 1
ATOM 1103 O O . GLY A 1 136 ? -23.353 -4.568 25.343 1.00 78.06 136 GLY A O 1
ATOM 1104 N N . LEU A 1 137 ? -21.644 -3.540 26.376 1.00 78.44 137 LEU A N 1
ATOM 1105 C CA . LEU A 1 137 ? -22.020 -3.945 27.725 1.00 78.44 137 LEU A CA 1
ATOM 1106 C C . LEU A 1 137 ? -21.988 -2.756 28.686 1.00 78.44 137 LEU A C 1
ATOM 1108 O O . LEU A 1 137 ? -20.976 -2.069 28.801 1.00 78.44 137 LEU A O 1
ATOM 1112 N N . LYS A 1 138 ? -23.096 -2.553 29.406 1.00 80.56 138 LYS A N 1
ATOM 1113 C CA . LYS A 1 138 ? -23.210 -1.548 30.469 1.00 80.56 138 LYS A CA 1
ATOM 1114 C C . LYS A 1 138 ? -22.899 -2.142 31.840 1.00 80.56 138 LYS A C 1
ATOM 1116 O O . LYS A 1 138 ? -23.480 -3.160 32.243 1.00 80.56 138 LYS A O 1
ATOM 1121 N N . ILE A 1 139 ? -21.996 -1.497 32.570 1.00 80.50 139 ILE A N 1
ATOM 1122 C CA . ILE A 1 139 ? -21.680 -1.808 33.970 1.00 80.50 139 ILE A CA 1
ATOM 1123 C C . ILE A 1 139 ? -22.066 -0.607 34.828 1.00 80.50 139 ILE A C 1
ATOM 1125 O O . ILE A 1 139 ? -21.803 0.528 34.443 1.00 80.50 139 ILE A O 1
ATOM 1129 N N . VAL A 1 140 ? -22.711 -0.861 35.966 1.00 77.44 140 VAL A N 1
ATOM 1130 C CA . VAL A 1 140 ? -23.057 0.183 36.935 1.00 77.44 140 VAL A CA 1
ATOM 1131 C C . VAL A 1 140 ? -21.838 0.437 37.823 1.00 77.44 140 VAL A C 1
ATOM 1133 O O . VAL A 1 140 ? -21.230 -0.506 38.322 1.00 77.44 140 VAL A O 1
ATOM 1136 N N . LEU A 1 141 ? -21.477 1.705 37.996 1.00 68.75 141 LEU A N 1
ATOM 1137 C CA . LEU A 1 141 ? -20.479 2.167 38.956 1.00 68.75 141 LEU A CA 1
ATOM 1138 C C . LEU A 1 141 ? -21.096 2.151 40.357 1.00 68.75 141 LEU A C 1
ATOM 1140 O O . LEU A 1 141 ? -21.824 3.067 40.739 1.00 68.75 141 LEU A O 1
ATOM 1144 N N . GLU A 1 142 ? -20.801 1.105 41.120 1.00 69.50 142 GLU A N 1
ATOM 1145 C CA . GLU A 1 142 ? -21.030 1.098 42.566 1.00 69.50 142 GLU A CA 1
ATOM 1146 C C . GLU A 1 142 ? -19.976 1.970 43.273 1.00 69.50 142 GLU A C 1
ATOM 1148 O O . GLU A 1 142 ? -18.889 2.195 42.741 1.00 69.50 142 GLU A O 1
ATOM 1153 N N . ASN A 1 143 ? -20.284 2.474 44.473 1.00 58.16 143 ASN A N 1
ATOM 1154 C CA . ASN A 1 143 ? -19.460 3.492 45.150 1.00 58.16 143 ASN A CA 1
ATOM 1155 C C . ASN A 1 143 ? -18.009 3.052 45.444 1.00 58.16 143 ASN A C 1
ATOM 1157 O O . ASN A 1 143 ? -17.132 3.909 45.527 1.00 58.16 143 ASN A O 1
ATOM 1161 N N . ASP A 1 144 ? -17.758 1.743 45.553 1.00 60.72 144 ASP A N 1
ATOM 1162 C CA . ASP A 1 144 ? -16.427 1.161 45.788 1.00 60.72 144 ASP A CA 1
ATOM 1163 C C . ASP A 1 144 ? -15.752 0.647 44.492 1.00 60.72 144 ASP A C 1
ATOM 1165 O O . ASP A 1 144 ? -14.686 0.026 44.536 1.00 60.72 144 ASP A O 1
ATOM 1169 N N . PHE A 1 145 ? -16.347 0.881 43.313 1.00 62.00 145 PHE A N 1
ATOM 1170 C CA . PHE A 1 145 ? -15.835 0.363 42.043 1.00 62.00 145 PHE A CA 1
ATOM 1171 C C . PHE A 1 145 ? -14.603 1.142 41.560 1.00 62.00 145 PHE A C 1
ATOM 1173 O O . PHE A 1 145 ? -14.698 2.224 40.975 1.00 62.00 145 PHE A O 1
ATOM 1180 N N . THR A 1 146 ? -13.418 0.561 41.741 1.00 67.31 146 THR A N 1
ATOM 1181 C CA . THR A 1 146 ? -12.189 1.081 41.133 1.00 67.31 146 THR A CA 1
ATOM 1182 C C . THR A 1 146 ? -12.095 0.686 39.656 1.00 67.31 146 THR A C 1
ATOM 1184 O O . THR A 1 146 ? -12.334 -0.464 39.284 1.00 67.31 146 THR A O 1
ATOM 1187 N N . LEU A 1 147 ? -11.682 1.640 38.813 1.00 67.62 147 LEU A N 1
ATOM 1188 C CA . LEU A 1 147 ? -11.414 1.469 37.374 1.00 67.62 147 LEU A CA 1
ATOM 1189 C C . LEU A 1 147 ? -10.122 0.666 37.103 1.00 67.62 147 LEU A C 1
ATOM 1191 O O . LEU A 1 147 ? -9.287 1.066 36.294 1.00 67.62 147 LEU A O 1
ATOM 1195 N N . ASP A 1 148 ? -9.940 -0.461 37.792 1.00 76.56 148 ASP A N 1
ATOM 1196 C CA . ASP A 1 148 ? -8.864 -1.406 37.507 1.00 76.56 148 ASP A CA 1
ATOM 1197 C C . ASP A 1 148 ? -9.299 -2.456 36.471 1.00 76.56 148 ASP A C 1
ATOM 1199 O O . ASP A 1 148 ? -10.449 -2.906 36.419 1.00 76.56 148 ASP A O 1
ATOM 1203 N N . ASN A 1 149 ? -8.334 -2.895 35.663 1.00 75.69 149 ASN A N 1
ATOM 1204 C CA . ASN A 1 149 ? -8.520 -3.913 34.639 1.00 75.69 149 ASN A CA 1
ATOM 1205 C C . ASN A 1 149 ? -9.012 -5.248 35.221 1.00 75.69 149 ASN A C 1
ATOM 1207 O O . ASN A 1 149 ? -9.707 -5.982 34.518 1.00 75.69 149 ASN A O 1
ATOM 1211 N N . GLN A 1 150 ? -8.672 -5.581 36.474 1.00 77.50 150 GLN A N 1
ATOM 1212 C CA . GLN A 1 150 ? -9.133 -6.816 37.116 1.00 77.50 150 GLN A CA 1
ATOM 1213 C C . GLN A 1 150 ? -10.631 -6.762 37.442 1.00 77.50 150 GLN A C 1
ATOM 1215 O O . GLN A 1 150 ? -11.365 -7.682 37.078 1.00 77.50 150 GLN A O 1
ATOM 1220 N N . ASN A 1 151 ? -11.101 -5.664 38.043 1.00 78.56 151 ASN A N 1
ATOM 1221 C CA . ASN A 1 151 ? -12.512 -5.480 38.394 1.00 78.56 151 ASN A CA 1
ATOM 1222 C C . ASN A 1 151 ? -13.404 -5.442 37.150 1.00 78.56 151 ASN A C 1
ATOM 1224 O O . ASN A 1 151 ? -14.402 -6.158 37.087 1.00 78.56 151 ASN A O 1
ATOM 1228 N N . ILE A 1 152 ? -13.002 -4.695 36.115 1.00 79.25 152 ILE A N 1
ATOM 1229 C CA . ILE A 1 152 ? -13.750 -4.644 34.852 1.00 79.25 152 ILE A CA 1
ATOM 1230 C C . ILE A 1 152 ? -13.820 -6.034 34.201 1.00 79.25 152 ILE A C 1
ATOM 1232 O O . ILE A 1 152 ? -14.895 -6.450 33.766 1.00 79.25 152 ILE A O 1
ATOM 1236 N N . ARG A 1 153 ? -12.713 -6.795 34.177 1.00 80.69 153 ARG A N 1
ATOM 1237 C CA . ARG A 1 153 ? -12.728 -8.174 33.657 1.00 80.69 153 ARG A CA 1
ATOM 1238 C C . ARG A 1 153 ? -13.664 -9.074 34.453 1.00 80.69 153 ARG A C 1
ATOM 1240 O O . ARG A 1 153 ? -14.459 -9.782 33.842 1.00 80.69 153 ARG A O 1
ATOM 1247 N N . ARG A 1 154 ? -13.622 -9.017 35.785 1.00 81.44 154 ARG A N 1
ATOM 1248 C CA . ARG A 1 154 ? -14.496 -9.818 36.644 1.00 81.44 154 ARG A CA 1
ATOM 1249 C C . ARG A 1 154 ? -15.978 -9.523 36.382 1.00 81.44 154 ARG A C 1
ATOM 1251 O O . ARG A 1 154 ? -16.738 -10.454 36.138 1.00 81.44 154 ARG A O 1
ATOM 1258 N N . SER A 1 155 ? -16.383 -8.255 36.347 1.00 80.00 155 SER A N 1
ATOM 1259 C CA . SER A 1 155 ? -17.783 -7.879 36.095 1.00 80.00 155 SER A CA 1
ATOM 1260 C C . SER A 1 155 ? -18.262 -8.211 34.672 1.00 80.00 155 SER A C 1
ATOM 1262 O O . SER A 1 155 ? -19.454 -8.431 34.459 1.00 80.00 155 SER A O 1
ATOM 1264 N N . VAL A 1 156 ? -17.356 -8.287 33.688 1.00 82.00 156 VAL A N 1
ATOM 1265 C CA . VAL A 1 156 ? -17.660 -8.833 32.352 1.00 82.00 156 VAL A CA 1
ATOM 1266 C C . VAL A 1 156 ? -17.810 -10.361 32.401 1.00 82.00 156 VAL A C 1
ATOM 1268 O O . VAL A 1 156 ? -18.766 -10.891 31.837 1.00 82.00 156 VAL A O 1
ATOM 1271 N N . GLN A 1 157 ? -16.932 -11.077 33.111 1.00 82.31 157 GLN A N 1
ATOM 1272 C CA . GLN A 1 157 ? -17.023 -12.534 33.281 1.00 82.31 157 GLN A CA 1
ATOM 1273 C C . GLN A 1 157 ? -18.318 -12.955 33.982 1.00 82.31 157 GLN A C 1
ATOM 1275 O O . GLN A 1 157 ? -19.007 -13.840 33.484 1.00 82.31 157 GLN A O 1
ATOM 1280 N N . GLU A 1 158 ? -18.701 -12.276 35.064 1.00 82.38 158 GLU A N 1
ATOM 1281 C CA . GLU A 1 158 ? -19.951 -12.535 35.794 1.00 82.38 158 GLU A CA 1
ATOM 1282 C C . GLU A 1 158 ? -21.208 -12.315 34.930 1.00 82.38 158 GLU A C 1
ATOM 1284 O O . GLU A 1 158 ? -22.225 -12.967 35.158 1.00 82.38 158 GLU A O 1
ATOM 1289 N N . LYS A 1 159 ? -21.151 -11.429 33.921 1.00 81.62 159 LYS A N 1
ATOM 1290 C CA . LYS A 1 159 ? -22.298 -11.102 33.054 1.00 81.62 159 LYS A CA 1
ATOM 1291 C C . LYS A 1 159 ? -22.388 -11.902 31.752 1.00 81.62 159 LYS A C 1
ATOM 1293 O O . LYS A 1 159 ? -23.505 -12.146 31.306 1.00 81.62 159 LYS A O 1
ATOM 1298 N N . ILE A 1 160 ? -21.266 -12.265 31.116 1.00 79.38 160 ILE A N 1
ATOM 1299 C CA . ILE A 1 160 ? -21.270 -12.972 29.813 1.00 79.38 160 ILE A CA 1
ATOM 1300 C C . ILE A 1 160 ? -20.665 -14.387 29.868 1.00 79.38 160 ILE A C 1
ATOM 1302 O O . ILE A 1 160 ? -20.819 -15.141 28.913 1.00 79.38 160 ILE A O 1
ATOM 1306 N N . ASN A 1 161 ? -19.995 -14.775 30.960 1.00 79.50 161 ASN A N 1
ATOM 1307 C CA . ASN A 1 161 ? -19.335 -16.079 31.112 1.00 79.50 161 ASN A CA 1
ATOM 1308 C C . ASN A 1 161 ? -18.314 -16.401 29.991 1.00 79.50 161 ASN A C 1
ATOM 1310 O O . ASN A 1 161 ? -18.338 -17.475 29.392 1.00 79.50 161 ASN A O 1
ATOM 1314 N N . ILE A 1 162 ? -17.426 -15.445 29.685 1.00 80.38 162 ILE A N 1
ATOM 1315 C CA . ILE A 1 162 ? -16.384 -15.569 28.649 1.00 80.38 162 ILE A CA 1
ATOM 1316 C C . ILE A 1 162 ? -14.998 -15.566 29.301 1.00 80.38 162 ILE A C 1
ATOM 1318 O O . ILE A 1 162 ? -14.632 -14.614 29.987 1.00 80.38 162 ILE A O 1
ATOM 1322 N N . GLU A 1 163 ? -14.193 -16.601 29.054 1.00 71.94 163 GLU A N 1
ATOM 1323 C CA . GLU A 1 163 ? -12.844 -16.716 29.630 1.00 71.94 163 GLU A CA 1
ATOM 1324 C C . GLU A 1 163 ? -11.831 -15.766 28.970 1.00 71.94 163 GLU A C 1
ATOM 1326 O O . GLU A 1 163 ? -11.096 -15.062 29.661 1.00 71.94 163 GLU A O 1
ATOM 1331 N N . ASN A 1 164 ? -11.814 -15.715 27.632 1.00 76.06 164 ASN A N 1
ATOM 1332 C CA . ASN A 1 164 ? -10.847 -14.953 26.841 1.00 76.06 164 ASN A CA 1
ATOM 1333 C C . ASN A 1 164 ? -11.530 -13.817 26.072 1.00 76.06 164 ASN A C 1
ATOM 1335 O O . ASN A 1 164 ? -12.231 -14.061 25.097 1.00 76.06 164 ASN A O 1
ATOM 1339 N N . PHE A 1 165 ? -11.269 -12.577 26.477 1.00 79.25 165 PHE A N 1
ATOM 1340 C CA . PHE A 1 165 ? -11.742 -11.363 25.806 1.00 79.25 165 PHE A CA 1
ATOM 1341 C C . PHE A 1 165 ? -10.758 -10.209 26.039 1.00 79.25 165 PHE A C 1
ATOM 1343 O O . PHE A 1 165 ? -9.9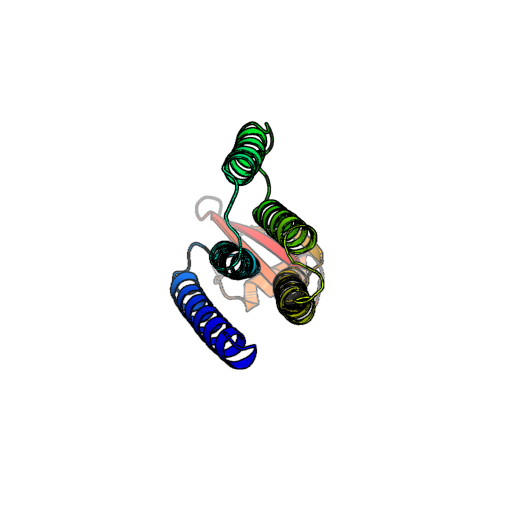81 -10.233 26.997 1.00 79.25 165 PHE A O 1
ATOM 1350 N N . ASP A 1 166 ? -10.820 -9.172 25.212 1.00 76.75 166 ASP A N 1
ATOM 1351 C CA . ASP A 1 166 ? -10.380 -7.825 25.591 1.00 76.75 166 ASP A CA 1
ATOM 1352 C C . ASP A 1 166 ? -11.594 -6.903 25.687 1.00 76.75 166 ASP A C 1
ATOM 1354 O O . ASP A 1 166 ? -12.707 -7.254 25.301 1.00 76.75 166 ASP A O 1
ATOM 1358 N N . PHE A 1 167 ? -11.402 -5.711 26.237 1.00 77.75 167 PHE A N 1
ATOM 1359 C CA . PHE A 1 167 ? -12.452 -4.709 26.316 1.00 77.75 167 PHE A CA 1
ATOM 1360 C C . PHE A 1 167 ? -11.880 -3.325 26.024 1.00 77.75 167 PHE A C 1
ATOM 1362 O O . PHE A 1 167 ? -10.711 -3.043 26.290 1.00 77.75 167 PHE A O 1
ATOM 1369 N N . LYS A 1 168 ? -12.721 -2.449 25.482 1.00 79.69 168 LYS A N 1
ATOM 1370 C CA . LYS A 1 168 ? -12.433 -1.028 25.311 1.00 79.69 168 LYS A CA 1
ATOM 1371 C C . LYS A 1 168 ? -13.512 -0.225 26.020 1.00 79.69 168 LYS A C 1
ATOM 1373 O O . LYS A 1 168 ? -14.694 -0.407 25.743 1.00 79.69 168 LYS A O 1
ATOM 1378 N N . ILE A 1 169 ? -13.107 0.676 26.909 1.00 80.94 169 ILE A N 1
ATOM 1379 C CA . ILE A 1 169 ? -14.023 1.649 27.505 1.00 80.94 169 ILE A CA 1
ATOM 1380 C C . ILE A 1 169 ? -14.407 2.651 26.410 1.00 80.94 169 ILE A C 1
ATOM 1382 O O . ILE A 1 169 ? -13.530 3.258 25.793 1.00 80.94 169 ILE A O 1
ATOM 1386 N N . LEU A 1 170 ? -15.704 2.772 26.125 1.00 80.12 170 LEU A N 1
ATOM 1387 C CA . LEU A 1 170 ? -16.240 3.729 25.155 1.00 80.12 170 LEU 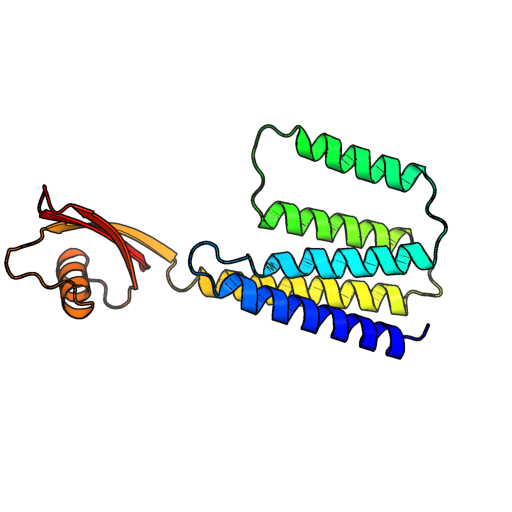A CA 1
ATOM 1388 C C . LEU A 1 170 ? -16.564 5.061 25.830 1.00 80.12 170 LEU A C 1
ATOM 1390 O O . LEU A 1 170 ? -16.240 6.116 25.292 1.00 80.12 170 LEU A O 1
ATOM 1394 N N . ASN A 1 171 ? -17.200 4.997 27.000 1.00 78.62 171 ASN A N 1
ATOM 1395 C CA . ASN A 1 171 ? -17.649 6.157 27.755 1.00 78.62 171 ASN A CA 1
ATOM 1396 C C . ASN A 1 171 ? -17.765 5.814 29.251 1.00 78.62 171 ASN A C 1
ATOM 1398 O O . ASN A 1 171 ? -18.025 4.667 29.615 1.00 78.62 171 ASN A O 1
ATOM 1402 N N . ILE A 1 172 ? -17.587 6.820 30.107 1.00 82.00 172 ILE A N 1
ATOM 1403 C CA . ILE A 1 172 ? -17.797 6.733 31.556 1.00 82.00 172 ILE A CA 1
ATOM 1404 C C . ILE A 1 172 ? -18.753 7.866 31.924 1.00 82.00 172 ILE A C 1
ATOM 1406 O O . ILE A 1 172 ? -18.364 9.033 31.941 1.00 82.00 172 ILE A O 1
ATOM 1410 N N . ASN A 1 173 ? -20.008 7.530 32.207 1.00 78.38 173 ASN A N 1
ATOM 1411 C CA . ASN A 1 173 ? -21.014 8.488 32.632 1.00 78.38 173 ASN A CA 1
ATOM 1412 C C . ASN A 1 173 ? -21.102 8.507 34.162 1.00 78.38 173 ASN A C 1
ATOM 1414 O O . ASN A 1 173 ? -21.765 7.675 34.779 1.00 78.38 173 ASN A O 1
ATOM 1418 N N . THR A 1 174 ? -20.448 9.493 34.772 1.00 76.50 174 THR A N 1
ATOM 1419 C CA . THR A 1 174 ? -20.456 9.716 36.226 1.00 76.50 174 THR A CA 1
ATOM 1420 C C . THR A 1 174 ? -21.777 10.273 36.761 1.00 76.50 174 THR A C 1
ATOM 1422 O O . THR A 1 174 ? -21.980 10.260 37.969 1.00 76.50 174 THR A O 1
ATOM 1425 N N . VAL A 1 175 ? -22.683 10.751 35.897 1.00 76.19 175 VAL A N 1
ATOM 1426 C CA . VAL A 1 175 ? -24.000 11.281 36.302 1.00 76.19 175 VAL A CA 1
ATOM 1427 C C . VAL A 1 175 ? -25.030 10.159 36.433 1.00 76.19 175 VAL A C 1
ATOM 1429 O O . VAL A 1 175 ? -25.851 10.188 37.344 1.00 76.19 175 VAL A O 1
ATOM 1432 N N . SER A 1 176 ? -24.986 9.165 35.541 1.00 77.50 176 SER A N 1
ATOM 1433 C CA . SER A 1 176 ? -25.832 7.964 35.627 1.00 77.50 176 SER A CA 1
ATOM 1434 C C . SER A 1 176 ? -25.162 6.793 36.349 1.00 77.50 176 SER A C 1
ATOM 1436 O O . SER A 1 176 ? -25.779 5.740 36.469 1.00 77.50 176 SER A O 1
ATOM 1438 N N . SER A 1 177 ? -23.906 6.947 36.781 1.00 81.12 177 SER A N 1
ATOM 1439 C CA . SER A 1 177 ? -23.064 5.862 37.294 1.00 81.12 177 SER A CA 1
ATOM 1440 C C . SER A 1 177 ? -23.023 4.651 36.349 1.00 81.12 177 SER A C 1
ATOM 1442 O O . SER A 1 177 ? -23.221 3.517 36.772 1.00 81.12 177 SER A O 1
ATOM 1444 N N . GLU A 1 178 ? -22.758 4.873 35.058 1.00 81.69 178 GLU A N 1
ATOM 1445 C CA . GLU A 1 178 ? -22.635 3.801 34.057 1.00 81.69 178 GLU A CA 1
ATOM 1446 C C . GLU A 1 178 ? -21.304 3.867 33.294 1.00 81.69 178 GLU A C 1
ATOM 1448 O O . GLU A 1 178 ? -20.838 4.941 32.910 1.00 81.69 178 GLU A O 1
ATOM 1453 N N . ILE A 1 179 ? -20.717 2.703 33.015 1.00 82.06 179 ILE A N 1
ATOM 1454 C CA . ILE A 1 179 ? -19.598 2.525 32.085 1.00 82.06 179 ILE A CA 1
ATOM 1455 C C . ILE A 1 179 ? -20.115 1.796 30.846 1.00 82.06 179 ILE A C 1
ATOM 1457 O O . ILE A 1 179 ? -20.622 0.675 30.949 1.00 82.06 179 ILE A O 1
ATOM 1461 N N . ASP A 1 180 ? -19.926 2.409 29.679 1.00 82.31 180 ASP A N 1
ATOM 1462 C CA . ASP A 1 180 ? -20.167 1.782 28.382 1.00 82.31 180 ASP A CA 1
ATOM 1463 C C . ASP A 1 180 ? -18.884 1.066 27.928 1.00 82.31 180 ASP A C 1
ATOM 1465 O O . ASP A 1 180 ? -17.867 1.701 27.625 1.00 82.31 180 ASP A O 1
ATOM 1469 N N . LEU A 1 181 ? -18.921 -0.266 27.866 1.00 82.69 181 LEU A N 1
ATOM 1470 C CA . LEU A 1 181 ? -17.818 -1.108 27.400 1.00 82.69 181 LEU A CA 1
ATOM 1471 C C . LEU A 1 181 ? -18.122 -1.714 26.031 1.00 82.69 181 LEU A C 1
ATOM 1473 O O . LEU A 1 181 ? -19.237 -2.156 25.765 1.00 82.69 181 LEU A O 1
ATOM 1477 N N . LEU A 1 182 ? -17.093 -1.827 25.196 1.00 81.62 182 LEU A N 1
ATOM 1478 C CA . LEU A 1 182 ? -17.067 -2.726 24.049 1.00 81.62 182 LEU A CA 1
ATOM 1479 C C . LEU A 1 182 ? -16.233 -3.953 24.424 1.00 81.62 182 LEU A C 1
ATOM 1481 O O . LEU A 1 182 ? -15.010 -3.852 24.514 1.00 81.62 182 LEU A O 1
ATOM 1485 N N . VAL A 1 183 ? -16.876 -5.095 24.651 1.00 81.06 183 VAL A N 1
ATOM 1486 C CA . VAL A 1 183 ? -16.203 -6.380 24.888 1.00 81.06 183 VAL A CA 1
ATOM 1487 C C . VAL A 1 183 ? -15.927 -7.048 23.542 1.00 81.06 183 VAL A C 1
ATOM 1489 O O . VAL A 1 183 ? -16.805 -7.086 22.684 1.00 81.06 183 VAL A O 1
ATOM 1492 N N . LEU A 1 184 ? -14.707 -7.546 23.362 1.00 78.38 184 LEU A N 1
ATOM 1493 C CA . LEU A 1 184 ? -14.169 -8.183 22.161 1.00 78.38 184 LEU A CA 1
ATOM 1494 C C . LEU A 1 184 ? -13.854 -9.647 22.498 1.00 78.38 184 LEU A C 1
ATOM 1496 O O . LEU A 1 184 ? -12.983 -9.874 23.339 1.00 78.38 184 LEU A O 1
ATOM 1500 N N . TYR A 1 185 ? -14.538 -10.609 21.868 1.00 72.19 185 TYR A N 1
ATOM 1501 C CA . TYR A 1 185 ? -14.368 -12.056 22.103 1.00 72.19 185 TYR A CA 1
ATOM 1502 C C . TYR A 1 185 ? -14.385 -12.915 20.819 1.00 72.19 185 TYR A C 1
ATOM 1504 O O . TYR A 1 185 ? -14.779 -12.416 19.736 1.00 72.19 185 TYR A O 1
#